Protein AF-A0A8R1DHP0-F1 (afdb_monomer)

pLDDT: mean 79.67, std 18.86, range [24.45, 96.69]

Mean predicted aligned error: 10.37 Å

Nearest PDB structures (foldseek):
  7r5j-assembly1_C0  TM=7.281E-01  e=3.662E-03  Homo sapiens
  7tdz-assembly1_l  TM=6.868E-01  e=5.291E-03  Xenopus laevis
  7wkk-assembly1_A  TM=7.459E-01  e=5.782E-02  Xenopus laevis
  9hcj-assembly1_C0  TM=5.932E-01  e=6.339E-02  Dictyostelium discoideum

Solvent-accessible surface area (backbone atoms only — not comparable to full-atom values): 15145 Å² total; per-residue (Å²): 130,86,76,72,65,56,56,62,54,51,66,67,30,74,69,47,59,60,51,58,63,78,87,55,98,82,58,48,63,67,52,45,41,52,53,16,52,48,23,34,54,42,11,50,46,35,38,51,41,25,54,52,36,46,56,33,54,76,72,70,45,56,73,64,40,50,52,53,49,44,65,33,62,42,69,39,71,76,44,35,71,71,43,68,88,54,96,59,102,59,82,42,17,50,48,61,54,47,39,54,69,39,65,58,86,79,89,78,87,83,77,80,73,91,65,88,85,61,59,65,69,63,49,50,56,49,47,63,72,29,53,44,68,48,99,86,72,48,75,34,63,41,59,70,58,48,50,53,54,52,50,54,51,48,53,71,75,38,74,86,46,86,59,44,66,59,52,51,51,45,50,50,46,53,50,48,51,49,50,46,51,38,25,50,51,42,35,52,52,11,24,53,33,31,38,52,8,44,51,43,34,51,50,44,50,61,73,55,54,86,49,92,88,53,55,70,67,59,52,47,47,50,58,63,49,54,51,47,50,53,53,54,65,51,67,76,63,79,75,86,76,86,80,82,77,80,84,76,78,91,79,82,81,84,76,89,77,134

Radius of gyration: 23.65 Å; Cα contacts (8 Å, |Δi|>4): 222; chains: 1; bounding box: 56×63×61 Å

Organism: Caenorhabditis japonica (NCBI:txid281687)

Foldseek 3Di:
DPPPCVLVCVLLDLLLLLLLADDDPPDDLVNLLVSLVSLLVSLVSLQVLLVVLLVCVVVVNVPSVLSSCCQAQPADPSQCVSCVPDPDPDRRGSLLSLLVVLPDDDDDDQDDDDDDPDDPVVVVVVQVVQWDADPSRFTAGPLVVSLVVLVVVLCVPCVPHPCSVVSVVVNVSSSSSRSNVRSVSSNNVSSVSSNNSSVSNVVSPVVSPPDPSDDPVSVCCVPVPRVVVVVVVNVVPPDDDDDPDPPPDDDDDDDDDD

Structure (mmCIF, N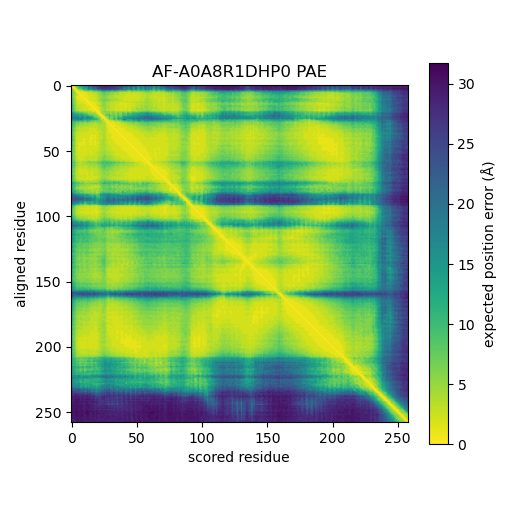/CA/C/O backbone):
data_AF-A0A8R1DHP0-F1
#
_entry.id   AF-A0A8R1DHP0-F1
#
loop_
_atom_site.group_PDB
_atom_site.id
_atom_site.type_symbol
_atom_site.label_atom_id
_atom_site.label_alt_id
_atom_site.label_comp_id
_atom_site.label_asym_id
_atom_site.label_entity_id
_atom_site.label_seq_id
_atom_site.pdbx_PDB_ins_code
_atom_site.Cartn_x
_atom_site.Cartn_y
_atom_site.Cartn_z
_atom_site.occupancy
_atom_site.B_iso_or_equiv
_atom_site.auth_seq_id
_atom_site.auth_comp_id
_atom_site.auth_asym_id
_atom_site.auth_atom_id
_atom_site.pdbx_PDB_model_num
ATOM 1 N N . MET A 1 1 ? -0.917 -20.954 28.003 1.00 38.06 1 MET A N 1
ATOM 2 C CA . MET A 1 1 ? 0.052 -20.454 27.002 1.00 38.06 1 MET A CA 1
ATOM 3 C C . MET A 1 1 ? -0.022 -18.937 27.019 1.00 38.06 1 MET A C 1
ATOM 5 O O . MET A 1 1 ? -1.122 -18.421 26.890 1.00 38.06 1 MET A O 1
ATOM 9 N N . ARG A 1 2 ? 1.085 -18.223 27.269 1.00 43.12 2 ARG A N 1
ATOM 10 C CA . ARG A 1 2 ? 1.108 -16.755 27.158 1.00 43.12 2 ARG A CA 1
ATOM 11 C C . ARG A 1 2 ? 0.964 -16.422 25.674 1.00 43.12 2 ARG A C 1
ATOM 13 O O . ARG A 1 2 ? 1.944 -16.539 24.946 1.00 43.12 2 ARG A O 1
ATOM 20 N N . SER A 1 3 ? -0.252 -16.105 25.226 1.00 51.16 3 SER A N 1
ATOM 21 C CA . SER A 1 3 ? -0.432 -15.421 23.946 1.00 51.16 3 SER A CA 1
ATOM 22 C C . SER A 1 3 ? 0.447 -14.180 24.011 1.00 51.16 3 SER A C 1
ATOM 24 O O . SER A 1 3 ? 0.360 -13.403 24.960 1.00 51.16 3 SER A O 1
ATOM 26 N N . SER A 1 4 ? 1.403 -14.073 23.102 1.00 61.91 4 SER A N 1
ATOM 27 C CA . SER A 1 4 ? 2.278 -12.919 23.053 1.00 61.91 4 SER A CA 1
ATOM 28 C C . SER A 1 4 ? 1.420 -11.695 22.726 1.00 61.91 4 SER A C 1
ATOM 30 O O . SER A 1 4 ? 0.773 -11.689 21.681 1.00 61.91 4 SER A O 1
ATOM 32 N N . ASP A 1 5 ? 1.439 -10.651 23.559 1.00 80.56 5 ASP A N 1
ATOM 33 C CA . ASP A 1 5 ? 0.724 -9.381 23.316 1.00 80.56 5 ASP A CA 1
ATOM 34 C C . ASP A 1 5 ? 1.328 -8.559 22.160 1.00 80.56 5 ASP A C 1
ATOM 36 O O . ASP A 1 5 ? 1.370 -7.334 22.192 1.00 80.56 5 ASP A O 1
ATOM 40 N N . ILE A 1 6 ? 1.856 -9.231 21.137 1.00 87.75 6 ILE A N 1
ATOM 41 C CA . ILE A 1 6 ? 2.537 -8.630 19.994 1.00 87.75 6 ILE A CA 1
ATOM 42 C C . ILE A 1 6 ? 1.565 -7.761 19.208 1.00 87.75 6 ILE A C 1
ATOM 44 O O . ILE A 1 6 ? 1.901 -6.624 18.911 1.00 87.75 6 ILE A O 1
ATOM 48 N N . ILE A 1 7 ? 0.361 -8.252 18.914 1.00 88.25 7 ILE A N 1
ATOM 49 C CA . ILE A 1 7 ? -0.615 -7.495 18.125 1.00 88.25 7 ILE A CA 1
ATOM 50 C C . ILE A 1 7 ? -1.127 -6.272 18.895 1.00 88.25 7 ILE A C 1
ATOM 52 O O . ILE A 1 7 ? -1.164 -5.192 18.321 1.00 88.25 7 ILE A O 1
ATOM 56 N N . GLU A 1 8 ? -1.401 -6.382 20.202 1.00 86.31 8 GLU A N 1
ATOM 57 C CA . GLU A 1 8 ? -1.709 -5.216 21.055 1.00 86.31 8 GLU A CA 1
ATOM 58 C C . GLU A 1 8 ? -0.573 -4.192 21.039 1.00 86.31 8 GLU A C 1
ATOM 60 O O . GLU A 1 8 ? -0.820 -3.012 20.798 1.00 86.31 8 GLU A O 1
ATOM 65 N N . LYS A 1 9 ? 0.679 -4.628 21.219 1.00 89.25 9 LYS A N 1
ATOM 66 C CA . LYS A 1 9 ? 1.846 -3.733 21.181 1.00 89.25 9 LYS A CA 1
ATOM 67 C C . LYS A 1 9 ? 2.070 -3.095 19.813 1.00 89.25 9 LYS A C 1
ATOM 69 O O . LYS A 1 9 ? 2.507 -1.954 19.749 1.00 89.25 9 LYS A O 1
ATOM 74 N N . LEU A 1 10 ? 1.798 -3.819 18.728 1.00 90.25 10 LEU A N 1
ATOM 75 C CA . LEU A 1 10 ? 1.920 -3.301 17.368 1.00 90.25 10 LEU A CA 1
ATOM 76 C C . LEU A 1 10 ? 0.800 -2.309 17.057 1.00 90.25 10 LEU A C 1
ATOM 78 O O . LEU A 1 10 ? 1.095 -1.224 16.577 1.00 90.25 10 LEU A O 1
ATOM 82 N N . ALA A 1 11 ? -0.452 -2.644 17.372 1.00 87.38 11 ALA A N 1
ATOM 83 C CA . ALA A 1 11 ? -1.616 -1.798 17.113 1.00 87.38 11 ALA A CA 1
ATOM 84 C C . ALA A 1 11 ? -1.593 -0.487 17.917 1.00 87.38 11 ALA A C 1
ATOM 86 O O . ALA A 1 11 ? -2.098 0.526 17.449 1.00 87.38 11 ALA A O 1
ATOM 87 N N . THR A 1 12 ? -0.983 -0.499 19.105 1.00 86.62 12 THR A N 1
ATOM 88 C CA . THR A 1 12 ? -0.823 0.683 19.972 1.00 86.62 12 THR A CA 1
ATOM 89 C C . THR A 1 12 ? 0.507 1.416 19.765 1.00 86.62 12 THR A C 1
ATOM 91 O O . THR A 1 12 ? 0.790 2.396 20.451 1.00 86.62 12 THR A O 1
ATOM 94 N N . SER A 1 13 ? 1.348 0.952 18.836 1.00 90.19 13 SER A N 1
ATOM 95 C CA . SER A 1 13 ? 2.647 1.565 18.561 1.00 90.19 13 SER A CA 1
ATOM 96 C C . SER A 1 13 ? 2.502 2.873 17.772 1.00 90.19 13 SER A C 1
ATOM 98 O O . SER A 1 13 ? 1.697 2.926 16.837 1.00 90.19 13 SER A O 1
ATOM 100 N N . PRO A 1 14 ? 3.375 3.877 18.011 1.00 88.75 14 PRO A N 1
ATOM 101 C CA . PRO A 1 14 ? 3.519 5.062 17.156 1.00 88.75 14 PRO A CA 1
ATOM 102 C C . PRO A 1 14 ? 3.673 4.749 15.662 1.00 88.75 14 PRO A C 1
ATOM 104 O O . PRO A 1 14 ? 3.319 5.558 14.804 1.00 88.75 14 PRO A O 1
ATOM 107 N N . PHE A 1 15 ? 4.190 3.559 15.340 1.00 90.94 15 PHE A N 1
ATOM 108 C CA . PHE A 1 15 ? 4.339 3.094 13.966 1.00 90.94 15 PHE A CA 1
ATOM 109 C C . PHE A 1 15 ? 3.007 3.066 13.201 1.00 90.94 15 PHE A C 1
ATOM 111 O O . PHE A 1 15 ? 2.988 3.386 12.016 1.00 90.94 15 PHE A O 1
ATOM 118 N N . VAL A 1 16 ? 1.886 2.744 13.850 1.00 90.31 16 VAL A N 1
ATOM 119 C CA . VAL A 1 16 ? 0.579 2.691 13.172 1.00 90.31 16 VAL A CA 1
ATOM 120 C C . VAL A 1 16 ? 0.130 4.083 12.739 1.00 90.31 16 VAL A C 1
ATOM 122 O O . VAL A 1 16 ? -0.307 4.254 11.602 1.00 90.31 16 VAL A O 1
ATOM 125 N N . CYS A 1 17 ? 0.339 5.094 13.586 1.00 88.38 17 CYS A N 1
ATOM 126 C CA . CYS A 1 17 ? 0.070 6.487 13.233 1.00 88.38 17 CYS A CA 1
ATOM 127 C C . CYS A 1 17 ? 0.947 6.943 12.059 1.00 88.38 17 CYS A C 1
ATOM 129 O O . CYS A 1 17 ? 0.479 7.646 11.178 1.00 88.38 17 CYS A O 1
ATOM 131 N N . SER A 1 18 ? 2.192 6.470 11.943 1.00 88.12 18 SER A N 1
ATOM 132 C CA . SER A 1 18 ? 3.077 6.872 10.834 1.00 88.12 18 SER A CA 1
ATOM 133 C C . SER A 1 18 ? 2.556 6.539 9.421 1.00 88.12 18 SER A C 1
ATOM 135 O O . SER A 1 18 ? 3.071 7.091 8.445 1.00 88.12 18 SER A O 1
ATOM 137 N N . ALA A 1 19 ? 1.543 5.670 9.286 1.00 89.00 19 ALA A N 1
ATOM 138 C CA . ALA A 1 19 ? 0.841 5.422 8.022 1.00 89.00 19 ALA A CA 1
ATOM 139 C C . ALA A 1 19 ? -0.096 6.565 7.599 1.00 89.00 19 ALA A C 1
ATOM 141 O O . ALA A 1 19 ? -0.449 6.641 6.420 1.00 89.00 19 ALA A O 1
ATOM 142 N N . LEU A 1 20 ? -0.469 7.450 8.527 1.00 86.94 20 LEU A N 1
ATOM 143 C CA . LEU A 1 20 ? -1.234 8.653 8.227 1.00 86.94 20 LEU A CA 1
ATOM 144 C C . LEU A 1 20 ? -0.389 9.685 7.487 1.00 86.94 20 LEU A C 1
ATOM 146 O O . LEU A 1 20 ? -0.974 10.442 6.730 1.00 86.94 20 LEU A O 1
ATOM 150 N N . ALA A 1 21 ? 0.939 9.708 7.647 1.00 82.94 21 ALA A N 1
ATOM 151 C CA . ALA A 1 21 ? 1.808 10.677 6.972 1.00 82.94 21 ALA A CA 1
ATOM 152 C C . ALA A 1 21 ? 1.444 10.840 5.481 1.00 82.94 21 ALA A C 1
ATOM 154 O O . ALA A 1 21 ? 1.188 9.846 4.782 1.00 82.94 21 ALA A O 1
ATOM 155 N N . LEU A 1 22 ? 1.353 12.099 5.047 1.00 73.81 22 LEU A N 1
ATOM 156 C CA . LEU A 1 22 ? 1.080 12.461 3.662 1.00 73.81 22 LEU A CA 1
ATOM 157 C C . LEU A 1 22 ? 2.353 12.280 2.833 1.00 73.81 22 LEU A C 1
ATOM 159 O O . LEU A 1 22 ? 3.459 12.397 3.355 1.00 73.81 22 LEU A O 1
ATOM 163 N N . GLU A 1 23 ? 2.153 11.922 1.569 1.00 70.69 23 GLU A N 1
ATOM 164 C CA . GLU A 1 23 ? 3.198 12.001 0.551 1.00 70.69 23 GLU A CA 1
ATOM 165 C C . GLU A 1 23 ? 3.258 13.471 0.122 1.00 70.69 23 GLU A C 1
ATOM 167 O O . GLU A 1 23 ? 2.220 14.038 -0.232 1.00 70.69 23 GLU A O 1
ATOM 172 N N . ASP A 1 24 ? 4.432 14.088 0.215 1.00 69.50 24 ASP A N 1
ATOM 173 C CA . ASP A 1 24 ? 4.642 15.469 -0.219 1.00 69.50 24 ASP A CA 1
ATOM 174 C C . ASP A 1 24 ? 4.968 15.499 -1.720 1.00 69.50 24 ASP A C 1
ATOM 176 O O . ASP A 1 24 ? 5.590 14.580 -2.246 1.00 69.50 24 ASP A O 1
ATOM 180 N N . ASP A 1 25 ? 4.650 16.595 -2.419 1.00 61.12 25 ASP A N 1
ATOM 181 C CA . ASP A 1 25 ? 4.966 16.762 -3.856 1.00 61.12 25 ASP A CA 1
ATOM 182 C C . ASP A 1 25 ? 6.482 16.711 -4.167 1.00 61.12 25 ASP A C 1
ATOM 184 O O . ASP A 1 25 ? 6.895 16.644 -5.324 1.00 61.12 25 ASP A O 1
ATOM 188 N N . ILE A 1 26 ? 7.326 16.779 -3.132 1.00 64.62 26 ILE A N 1
ATOM 189 C CA . ILE A 1 26 ? 8.794 16.720 -3.213 1.00 64.62 26 ILE A CA 1
ATOM 190 C C . ILE A 1 26 ? 9.300 15.270 -3.070 1.00 64.62 26 ILE A C 1
ATOM 192 O O . ILE A 1 26 ? 10.470 14.989 -3.352 1.00 64.62 26 ILE A O 1
ATOM 196 N N . ASP A 1 27 ? 8.446 14.340 -2.637 1.00 74.69 27 ASP A N 1
ATOM 197 C CA . ASP A 1 27 ? 8.828 12.949 -2.444 1.00 74.69 27 ASP A CA 1
ATOM 198 C C . ASP A 1 27 ? 9.163 12.288 -3.783 1.00 74.69 27 ASP A C 1
ATOM 200 O O . ASP A 1 27 ? 8.374 12.253 -4.724 1.00 74.69 27 ASP A O 1
ATOM 204 N N . ASN A 1 28 ? 10.369 11.730 -3.861 1.00 80.38 28 ASN A N 1
ATOM 205 C CA . ASN A 1 28 ? 10.783 10.945 -5.015 1.00 80.38 28 ASN A CA 1
ATOM 206 C C . ASN A 1 28 ? 10.194 9.523 -4.965 1.00 80.38 28 ASN A C 1
ATOM 208 O O . ASN A 1 28 ? 9.744 9.040 -3.924 1.00 80.38 28 ASN A O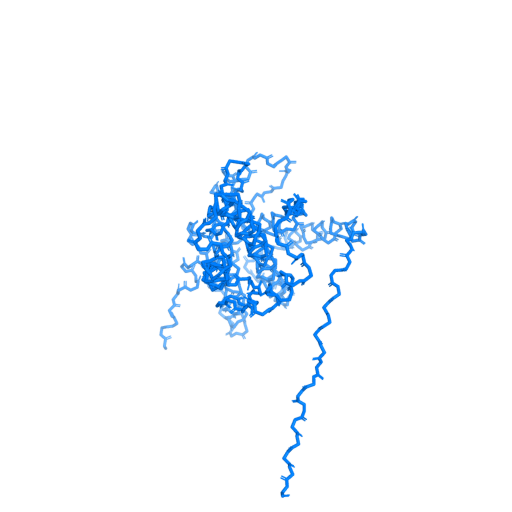 1
ATOM 212 N N . THR A 1 29 ? 10.303 8.798 -6.079 1.00 82.50 29 THR A N 1
ATOM 213 C CA . THR A 1 29 ? 9.831 7.411 -6.252 1.00 82.50 29 THR A CA 1
ATOM 214 C C . THR A 1 29 ? 10.256 6.469 -5.115 1.00 82.50 29 THR A C 1
ATOM 216 O O . THR A 1 29 ? 9.510 5.572 -4.713 1.00 82.50 29 THR A O 1
ATOM 219 N N . TYR A 1 30 ? 11.453 6.673 -4.553 1.00 82.38 30 TYR A N 1
ATOM 220 C CA . TYR A 1 30 ? 11.956 5.887 -3.426 1.00 82.38 30 TYR A CA 1
ATOM 221 C C . TYR A 1 30 ? 11.193 6.175 -2.124 1.00 82.38 30 TYR A C 1
ATOM 223 O O . TYR A 1 30 ? 10.809 5.235 -1.420 1.00 82.38 30 TYR A O 1
ATOM 231 N N . ALA A 1 31 ? 10.941 7.449 -1.816 1.00 84.69 31 ALA A N 1
ATOM 232 C CA . ALA A 1 31 ? 10.136 7.847 -0.667 1.00 84.69 31 ALA A CA 1
ATOM 233 C C . ALA A 1 31 ? 8.714 7.272 -0.772 1.00 84.69 31 ALA A C 1
ATOM 235 O O . ALA A 1 31 ? 8.266 6.606 0.168 1.00 84.69 31 ALA A O 1
ATOM 236 N N . THR A 1 32 ? 8.065 7.387 -1.937 1.00 85.50 32 THR A N 1
ATOM 237 C CA . THR A 1 32 ? 6.751 6.774 -2.213 1.00 85.50 32 THR A CA 1
ATOM 238 C C . THR A 1 32 ? 6.759 5.267 -1.944 1.00 85.50 32 THR A C 1
ATOM 240 O O . THR A 1 32 ? 5.862 4.741 -1.279 1.00 85.50 32 THR A O 1
ATOM 243 N N . GLY A 1 33 ? 7.805 4.559 -2.384 1.00 86.50 33 GLY A N 1
ATOM 244 C CA . GLY A 1 33 ? 7.977 3.131 -2.109 1.00 86.50 33 GLY A CA 1
ATOM 245 C C . GLY A 1 33 ? 8.039 2.806 -0.610 1.00 86.50 33 GLY A C 1
ATOM 246 O O . GLY A 1 33 ? 7.386 1.865 -0.150 1.00 86.50 33 GLY A O 1
ATOM 247 N N . ILE A 1 34 ? 8.767 3.602 0.180 1.00 88.06 34 ILE A N 1
ATOM 248 C CA . ILE A 1 34 ? 8.834 3.437 1.642 1.00 88.06 34 ILE A CA 1
ATOM 249 C C . ILE A 1 34 ? 7.470 3.691 2.292 1.00 88.06 34 ILE A C 1
ATOM 251 O O . ILE A 1 34 ? 7.051 2.908 3.156 1.00 88.06 34 ILE A O 1
ATOM 255 N N . PHE A 1 35 ? 6.773 4.761 1.899 1.00 88.50 35 PHE A N 1
ATOM 256 C CA . PHE A 1 35 ? 5.438 5.074 2.417 1.00 88.50 35 PHE A CA 1
ATOM 257 C C . PHE A 1 35 ? 4.443 3.950 2.115 1.00 88.50 35 PHE A C 1
ATOM 259 O O . PHE A 1 35 ? 3.709 3.519 3.013 1.00 88.50 35 PHE A O 1
ATOM 266 N N . ALA A 1 36 ? 4.481 3.405 0.899 1.00 90.00 36 ALA A N 1
ATOM 267 C CA . ALA A 1 36 ? 3.658 2.271 0.506 1.00 90.00 36 ALA A CA 1
ATOM 268 C C . ALA A 1 36 ? 3.934 1.035 1.377 1.00 90.00 36 ALA A C 1
ATOM 270 O O . ALA A 1 36 ? 3.004 0.469 1.954 1.00 90.00 36 ALA A O 1
ATOM 271 N N . VAL A 1 37 ? 5.200 0.645 1.561 1.00 90.81 37 VAL A N 1
ATOM 272 C CA . VAL A 1 37 ? 5.560 -0.508 2.411 1.00 90.81 37 VAL A CA 1
ATOM 273 C C . VAL A 1 37 ? 5.100 -0.303 3.856 1.00 90.81 37 VAL A C 1
ATOM 275 O O . VAL A 1 37 ? 4.524 -1.209 4.460 1.00 90.81 37 VAL A O 1
ATOM 278 N N . ARG A 1 38 ? 5.288 0.897 4.412 1.00 92.75 38 ARG A N 1
ATOM 279 C CA . ARG A 1 38 ? 4.809 1.239 5.758 1.00 92.75 38 ARG A CA 1
ATOM 280 C C . ARG A 1 38 ? 3.295 1.055 5.877 1.00 92.75 38 ARG A C 1
ATOM 282 O O . ARG A 1 38 ? 2.836 0.380 6.800 1.00 92.75 38 ARG A O 1
ATOM 289 N N . ARG A 1 39 ? 2.526 1.604 4.933 1.00 92.81 39 ARG A N 1
ATOM 290 C CA . ARG A 1 39 ? 1.063 1.451 4.884 1.00 92.81 39 ARG A CA 1
ATOM 291 C C . ARG A 1 39 ? 0.649 -0.014 4.706 1.00 92.81 39 ARG A C 1
ATOM 293 O O . ARG A 1 39 ? -0.276 -0.462 5.379 1.00 92.81 39 ARG A O 1
ATOM 300 N N . MET A 1 40 ? 1.369 -0.804 3.906 1.00 93.12 40 MET A N 1
ATOM 301 C CA . MET A 1 40 ? 1.122 -2.249 3.799 1.00 93.12 40 MET A CA 1
ATOM 302 C C . MET A 1 40 ? 1.288 -2.966 5.142 1.00 93.12 40 MET A C 1
ATOM 304 O O . MET A 1 40 ? 0.405 -3.731 5.532 1.00 93.12 40 MET A O 1
ATOM 308 N N . ILE A 1 41 ? 2.382 -2.704 5.868 1.00 94.00 41 ILE A N 1
ATOM 309 C CA . ILE A 1 41 ? 2.634 -3.305 7.188 1.00 94.00 41 ILE A CA 1
ATOM 310 C C . ILE A 1 41 ? 1.517 -2.927 8.163 1.00 94.00 41 ILE A C 1
ATOM 312 O O . ILE A 1 41 ? 0.984 -3.802 8.847 1.00 94.00 41 ILE A O 1
ATOM 316 N N . VAL A 1 42 ? 1.121 -1.653 8.202 1.00 94.88 42 VAL A N 1
ATOM 317 C CA . VAL A 1 42 ? 0.010 -1.205 9.051 1.00 94.88 42 VAL A CA 1
ATOM 318 C C . VAL A 1 42 ? -1.296 -1.906 8.677 1.00 94.88 42 VAL A C 1
ATOM 320 O O . VAL A 1 42 ? -1.984 -2.405 9.564 1.00 94.88 42 VAL A O 1
ATOM 323 N N . GLY A 1 43 ? -1.605 -2.055 7.389 1.00 94.75 43 GLY A N 1
ATOM 324 C CA . GLY A 1 43 ? -2.789 -2.794 6.948 1.00 94.75 43 GLY A CA 1
ATOM 325 C C . GLY A 1 43 ? -2.793 -4.258 7.411 1.00 94.75 43 GLY A C 1
ATOM 326 O O . GLY A 1 43 ? -3.837 -4.770 7.817 1.00 94.75 43 GLY A O 1
ATOM 327 N N . TYR A 1 44 ? -1.632 -4.923 7.442 1.00 94.25 44 TYR A N 1
ATOM 328 C CA . TYR A 1 44 ? -1.506 -6.262 8.033 1.00 94.25 44 TYR A CA 1
ATOM 329 C C . TYR A 1 44 ? -1.697 -6.262 9.553 1.00 94.25 44 TYR A C 1
ATOM 331 O O . TYR A 1 44 ? -2.386 -7.141 10.069 1.00 94.25 44 TYR A O 1
ATOM 339 N N . ILE A 1 45 ? -1.141 -5.279 10.271 1.00 95.56 45 ILE A N 1
ATOM 340 C CA . ILE A 1 45 ? -1.350 -5.129 11.722 1.00 95.56 45 ILE A CA 1
ATOM 341 C C . ILE A 1 45 ? -2.846 -4.995 12.031 1.00 95.56 45 ILE A C 1
ATOM 343 O O . ILE A 1 45 ? -3.336 -5.674 12.932 1.00 95.56 45 ILE A O 1
ATOM 347 N N . LEU A 1 46 ? -3.582 -4.185 11.263 1.00 95.62 46 LEU A N 1
ATOM 348 C CA . LEU A 1 46 ? -5.030 -4.010 11.428 1.00 95.62 46 LEU A CA 1
ATOM 349 C C . LEU A 1 46 ? -5.805 -5.311 11.176 1.00 95.62 46 LEU A C 1
ATOM 351 O O . LEU A 1 46 ? -6.693 -5.658 11.953 1.00 95.62 46 LEU A O 1
ATOM 355 N N . HIS A 1 47 ? -5.437 -6.069 10.138 1.00 94.88 47 HIS A N 1
ATOM 356 C CA . HIS A 1 47 ? -6.019 -7.391 9.875 1.00 94.88 47 HIS A CA 1
ATOM 357 C C . HIS A 1 47 ? -5.782 -8.368 11.025 1.00 94.88 47 HIS A C 1
ATOM 359 O O . HIS A 1 47 ? -6.717 -9.014 11.498 1.00 94.88 47 HIS A O 1
ATOM 365 N N . PHE A 1 48 ? -4.547 -8.461 11.519 1.00 94.75 48 PHE A N 1
ATOM 366 C CA . PHE A 1 48 ? -4.241 -9.328 12.654 1.00 94.75 48 PHE A CA 1
ATOM 367 C C . PHE A 1 48 ? -4.942 -8.872 13.936 1.00 94.75 48 PHE A C 1
ATOM 369 O O . PHE A 1 48 ? -5.401 -9.721 14.700 1.00 94.75 48 PHE A O 1
ATOM 376 N N . ALA A 1 49 ? -5.093 -7.562 14.146 1.00 94.62 49 ALA A N 1
ATOM 377 C CA . ALA A 1 49 ? -5.889 -7.022 15.241 1.00 94.62 49 ALA A CA 1
ATOM 378 C C . ALA A 1 49 ? -7.358 -7.447 15.124 1.00 94.62 49 ALA A C 1
ATOM 380 O O . ALA A 1 49 ? -7.924 -7.907 16.112 1.00 94.62 49 ALA A O 1
ATOM 381 N N . ALA A 1 50 ? -7.960 -7.393 13.931 1.00 95.06 50 ALA A N 1
ATOM 382 C CA . ALA A 1 50 ? -9.325 -7.875 13.716 1.00 95.06 50 ALA A CA 1
ATOM 383 C C . ALA A 1 50 ? -9.471 -9.361 14.082 1.00 95.06 50 ALA A C 1
ATOM 385 O O . ALA A 1 50 ? -10.383 -9.735 14.824 1.00 95.06 50 ALA A O 1
ATOM 386 N N . VAL A 1 51 ? -8.542 -10.204 13.618 1.00 94.38 51 VAL A N 1
ATOM 387 C CA . VAL A 1 51 ? -8.535 -11.642 13.928 1.00 94.38 51 VAL A CA 1
ATOM 388 C C . VAL A 1 51 ? -8.389 -11.887 15.432 1.00 94.38 51 VAL A C 1
ATOM 390 O O . VAL A 1 51 ? -9.150 -12.675 15.997 1.00 94.38 51 VAL A O 1
ATOM 393 N N . GLU A 1 52 ? -7.452 -11.205 16.098 1.00 92.75 52 GLU A N 1
ATOM 394 C CA . GLU A 1 52 ? -7.222 -11.390 17.534 1.00 92.75 52 GLU A CA 1
ATOM 395 C C . GLU A 1 52 ? -8.430 -10.928 18.359 1.00 92.75 52 GLU A C 1
ATOM 397 O O . GLU A 1 52 ? -8.902 -11.664 19.228 1.00 92.75 52 GLU A O 1
ATOM 402 N N . ILE A 1 53 ? -8.970 -9.743 18.060 1.00 92.56 53 ILE A N 1
ATOM 403 C CA . ILE A 1 53 ? -10.167 -9.206 18.715 1.00 92.56 53 ILE A CA 1
ATOM 404 C C . ILE A 1 53 ? -11.331 -10.187 18.573 1.00 92.56 53 ILE A C 1
ATOM 406 O O . ILE A 1 53 ? -11.970 -10.520 19.571 1.00 92.56 53 ILE A O 1
ATOM 410 N N . SER A 1 54 ? -11.583 -10.674 17.356 1.00 93.44 54 SER A N 1
ATOM 411 C CA . SER A 1 54 ? -12.662 -11.623 17.081 1.00 93.44 54 SER A CA 1
ATOM 412 C C . SER A 1 54 ? -12.510 -12.910 17.899 1.00 93.44 54 SER A C 1
ATOM 414 O O . SER A 1 54 ? -13.455 -13.346 18.561 1.00 93.44 54 SER A O 1
ATOM 416 N N . ALA A 1 55 ? -11.303 -13.484 17.946 1.00 92.44 55 ALA A N 1
ATOM 417 C CA . ALA A 1 55 ? -11.026 -14.692 18.724 1.00 92.44 55 ALA A CA 1
ATOM 418 C C . ALA A 1 55 ? -11.233 -14.484 20.238 1.00 92.44 55 ALA A C 1
ATOM 420 O O . ALA A 1 55 ? -11.802 -15.342 20.921 1.00 92.44 55 ALA A O 1
ATOM 421 N N . MET A 1 56 ? -10.805 -13.338 20.773 1.00 91.69 56 MET A N 1
ATOM 422 C CA . MET A 1 56 ? -10.958 -13.010 22.195 1.00 91.69 56 MET A CA 1
ATOM 423 C C . MET A 1 56 ? -12.414 -12.752 22.584 1.00 91.69 56 MET A C 1
ATOM 425 O O . MET A 1 56 ? -12.876 -13.272 23.599 1.00 91.69 56 MET A O 1
ATOM 429 N N . LEU A 1 57 ? -13.164 -12.017 21.760 1.00 91.12 57 LEU A N 1
ATOM 430 C CA . LEU A 1 57 ? -14.588 -11.777 21.999 1.00 91.12 57 LEU A CA 1
ATOM 431 C C . LEU A 1 57 ? -15.397 -13.076 21.919 1.00 91.12 57 LEU A C 1
ATOM 433 O O . LEU A 1 57 ? -16.229 -13.328 22.788 1.00 91.12 57 LEU A O 1
ATOM 437 N N . THR A 1 58 ? -15.086 -13.949 20.957 1.00 92.12 58 THR A N 1
ATOM 438 C CA . THR A 1 58 ? -15.727 -15.272 20.826 1.00 92.12 58 THR A CA 1
ATOM 439 C C . THR A 1 58 ? -15.514 -16.148 22.065 1.00 92.12 58 THR A C 1
ATOM 441 O O . THR A 1 58 ? -16.382 -16.936 22.429 1.00 92.12 58 THR A O 1
ATOM 444 N N . THR A 1 59 ? -14.370 -16.005 22.738 1.00 91.88 59 THR A N 1
ATOM 445 C CA . THR A 1 59 ? -14.022 -16.770 23.950 1.00 91.88 59 THR A CA 1
ATOM 446 C C . THR A 1 59 ? -14.425 -16.074 25.257 1.00 91.88 59 THR A C 1
ATOM 448 O O . THR A 1 59 ? -14.168 -16.607 26.335 1.00 91.88 59 THR A O 1
ATOM 451 N N . GLY A 1 60 ? -15.089 -14.913 25.188 1.00 87.81 60 GLY A N 1
ATOM 452 C CA . GLY A 1 60 ? -15.568 -14.169 26.358 1.00 87.81 60 GLY A CA 1
ATOM 453 C C . GLY A 1 60 ? -14.491 -13.360 27.092 1.00 87.81 60 GLY A C 1
ATOM 454 O O . GLY A 1 60 ? -14.690 -12.960 28.240 1.00 87.81 60 GLY A O 1
ATOM 455 N N . HIS A 1 61 ? -13.342 -13.107 26.460 1.00 88.75 61 HIS A N 1
ATOM 456 C CA . HIS A 1 61 ? -12.280 -12.264 27.010 1.00 88.75 61 HIS A CA 1
ATOM 457 C C . HIS A 1 61 ? -12.432 -10.817 26.529 1.00 88.75 61 HIS A C 1
ATOM 459 O O . HIS A 1 61 ? -12.123 -10.504 25.384 1.00 88.75 61 HIS A O 1
ATOM 465 N N . PHE A 1 62 ? -12.858 -9.911 27.415 1.00 88.12 62 PHE A N 1
ATOM 466 C CA . PHE A 1 62 ? -13.214 -8.535 27.030 1.00 88.12 62 PHE A CA 1
ATOM 467 C C . PHE A 1 62 ? -12.121 -7.487 27.269 1.00 88.12 62 PHE A C 1
ATOM 469 O O . PHE A 1 62 ? -12.058 -6.503 26.542 1.00 88.12 62 PHE A O 1
ATOM 476 N N . THR A 1 63 ? -11.218 -7.701 28.230 1.00 88.25 63 THR A N 1
ATOM 477 C CA . THR A 1 63 ? -10.247 -6.677 28.662 1.00 88.25 63 THR A CA 1
ATOM 478 C C . THR A 1 63 ? -9.285 -6.242 27.554 1.00 88.25 63 THR A C 1
ATOM 480 O O . THR A 1 63 ? -8.938 -5.070 27.449 1.00 88.25 63 THR A O 1
ATOM 483 N N . LYS A 1 64 ? -8.822 -7.182 26.726 1.00 87.44 64 LYS A N 1
ATOM 484 C CA . LYS A 1 64 ? -7.861 -6.893 25.655 1.00 87.44 64 LYS A CA 1
ATOM 485 C C . LYS A 1 64 ? -8.531 -6.323 24.396 1.00 87.44 64 LYS A C 1
ATOM 487 O O . LYS A 1 64 ? -8.036 -5.313 23.898 1.00 87.44 64 LYS A O 1
ATOM 492 N N . PRO A 1 65 ? -9.677 -6.858 23.926 1.00 90.19 65 PRO A N 1
ATOM 493 C CA . PRO A 1 65 ? -10.505 -6.169 22.940 1.00 90.19 65 PRO A CA 1
ATOM 494 C C . PRO A 1 65 ? -10.831 -4.733 23.342 1.00 90.19 65 PRO A C 1
ATOM 496 O O . PRO A 1 65 ? -10.620 -3.836 22.540 1.00 90.19 65 PRO A O 1
ATOM 499 N N . GLU A 1 66 ? -11.242 -4.488 24.588 1.00 89.69 66 GLU A N 1
ATOM 500 C CA . GLU A 1 66 ? -11.540 -3.136 25.076 1.00 89.69 66 GLU A CA 1
ATOM 501 C C . GLU A 1 66 ? -10.370 -2.169 24.838 1.00 89.69 66 GLU A C 1
ATOM 503 O O . GLU A 1 66 ? -10.561 -1.116 24.234 1.00 89.69 66 GLU A O 1
ATOM 508 N N . LYS A 1 67 ? -9.144 -2.544 25.224 1.00 89.69 67 LYS A N 1
ATOM 509 C CA . LYS A 1 67 ? -7.949 -1.719 24.979 1.00 89.69 67 LYS A CA 1
ATOM 510 C C . LYS A 1 67 ? -7.695 -1.453 23.496 1.00 89.69 67 LYS A C 1
ATOM 512 O O . LYS A 1 67 ? -7.377 -0.327 23.129 1.00 89.69 67 LYS A O 1
ATOM 517 N N . LEU A 1 68 ? -7.815 -2.483 22.658 1.00 90.06 68 LEU A N 1
ATOM 518 C CA . LEU A 1 68 ? -7.593 -2.363 21.217 1.00 90.06 68 LEU A CA 1
ATOM 519 C C . LEU A 1 68 ? -8.639 -1.459 20.559 1.00 90.06 68 LEU A C 1
ATOM 521 O O . LEU A 1 68 ? -8.279 -0.603 19.758 1.00 90.06 68 LEU A O 1
ATOM 525 N N . TYR A 1 69 ? -9.915 -1.597 20.924 1.00 89.56 69 TYR A N 1
ATOM 526 C CA . TYR A 1 69 ? -10.951 -0.693 20.428 1.00 89.56 69 TYR A CA 1
ATOM 527 C C . TYR A 1 69 ? -10.683 0.744 20.874 1.00 89.56 69 TYR A C 1
ATOM 529 O O . TYR A 1 69 ? -10.785 1.644 20.046 1.00 89.56 69 TYR A O 1
ATOM 537 N N . ARG A 1 70 ? -10.321 0.970 22.147 1.00 88.12 70 ARG A N 1
ATOM 538 C CA . ARG A 1 70 ? -9.976 2.314 22.635 1.00 88.12 70 ARG A CA 1
ATOM 539 C C . ARG A 1 70 ? -8.844 2.930 21.822 1.00 88.12 70 ARG A C 1
ATOM 541 O O . ARG A 1 70 ? -9.007 4.020 21.296 1.00 88.12 70 ARG A O 1
ATOM 548 N N . ALA A 1 71 ? -7.751 2.196 21.628 1.00 88.69 71 ALA A N 1
ATOM 549 C CA . ALA A 1 71 ? -6.608 2.673 20.852 1.00 88.69 71 ALA A CA 1
ATOM 550 C C . ALA A 1 71 ? -6.954 3.039 19.394 1.00 88.69 71 ALA A C 1
ATOM 552 O O . ALA A 1 71 ? -6.313 3.909 18.812 1.00 88.69 71 ALA A O 1
ATOM 553 N N . LEU A 1 72 ? -7.950 2.373 18.801 1.00 89.19 72 LEU A N 1
ATOM 554 C CA . LEU A 1 72 ? -8.353 2.585 17.410 1.00 89.19 72 LEU A CA 1
ATOM 555 C C . LEU A 1 72 ? -9.432 3.665 17.236 1.00 89.19 72 LEU A C 1
ATOM 557 O O . LEU A 1 72 ? -9.455 4.323 16.196 1.00 89.19 72 LEU A O 1
ATOM 561 N N . LEU A 1 73 ? -10.337 3.812 18.210 1.00 87.19 73 LEU A N 1
ATOM 562 C CA . LEU A 1 73 ? -11.577 4.590 18.083 1.00 87.19 73 LEU A CA 1
ATOM 563 C C . LEU A 1 73 ? -11.653 5.817 18.995 1.00 87.19 73 LEU A C 1
ATOM 565 O O . LEU A 1 73 ? -12.421 6.734 18.700 1.00 87.19 73 LEU A O 1
ATOM 569 N N . GLU A 1 74 ? -10.912 5.844 20.102 1.00 85.31 74 GLU A N 1
ATOM 570 C CA . GLU A 1 74 ? -10.820 7.049 20.926 1.00 85.31 74 GLU A CA 1
ATOM 571 C C . GLU A 1 74 ? -9.888 8.067 20.262 1.00 85.31 74 GLU A C 1
ATOM 573 O O . GLU A 1 74 ? -8.979 7.725 19.501 1.00 85.31 74 GLU A O 1
ATOM 578 N N . SER A 1 75 ? -10.141 9.346 20.532 1.00 81.00 75 SER A N 1
ATOM 579 C CA . SER A 1 75 ? -9.318 10.431 20.009 1.00 81.00 75 SER A CA 1
ATOM 580 C C . SER A 1 75 ? -7.908 10.371 20.586 1.00 81.00 75 SER A C 1
ATOM 582 O O . SER A 1 75 ? -7.742 10.198 21.795 1.00 81.00 75 SER A O 1
ATOM 584 N N . SER A 1 76 ? -6.902 10.589 19.744 1.00 82.25 76 SER A N 1
ATOM 585 C CA . SER A 1 76 ? -5.496 10.617 20.152 1.00 82.25 76 SER A CA 1
ATOM 586 C C . SER A 1 76 ? -4.842 11.917 19.701 1.00 82.25 76 SER A C 1
ATOM 588 O O . SER A 1 76 ? -4.984 12.298 18.541 1.00 82.25 76 SER A O 1
ATOM 590 N N . GLU A 1 77 ? -4.087 12.568 20.590 1.00 81.62 77 GLU A N 1
ATOM 591 C CA . GLU A 1 77 ? -3.299 13.767 20.260 1.00 81.62 77 GLU A CA 1
ATOM 592 C C . GLU A 1 77 ? -2.335 13.497 19.099 1.00 81.62 77 GLU A C 1
ATOM 594 O O . GLU A 1 77 ? -2.259 14.288 18.169 1.00 81.62 77 GLU A O 1
ATOM 599 N N . MET A 1 78 ? -1.700 12.321 19.073 1.00 81.44 78 MET A N 1
ATOM 600 C CA . MET A 1 78 ? -0.808 11.924 17.979 1.00 81.44 78 MET A CA 1
ATOM 601 C C . MET A 1 78 ? -1.520 11.829 16.625 1.00 81.44 78 MET A C 1
ATOM 603 O O . MET A 1 78 ? -0.927 12.108 15.586 1.00 81.44 78 MET A O 1
ATOM 607 N N . VAL A 1 79 ? -2.781 11.388 16.620 1.00 82.62 79 VAL A N 1
ATOM 608 C CA . VAL A 1 79 ? -3.590 11.328 15.394 1.00 82.62 79 VAL A CA 1
ATOM 609 C C . VAL A 1 79 ? -4.043 12.733 15.014 1.00 82.62 79 VAL A C 1
ATOM 611 O O . VAL A 1 79 ? -4.006 13.078 13.835 1.00 82.62 79 VAL A O 1
ATOM 614 N N . ALA A 1 80 ? -4.417 13.555 16.000 1.00 81.81 80 ALA A N 1
ATOM 615 C CA . ALA A 1 80 ? -4.799 14.946 15.795 1.00 81.81 80 ALA A CA 1
ATOM 616 C C . ALA A 1 80 ? -3.663 15.748 15.147 1.00 81.81 80 ALA A C 1
ATOM 618 O O . ALA A 1 80 ? -3.895 16.366 14.116 1.00 81.81 80 ALA A O 1
ATOM 619 N N . GLU A 1 81 ? -2.432 15.653 15.663 1.00 80.25 81 GLU A N 1
ATOM 620 C CA . GLU A 1 81 ? -1.237 16.301 15.094 1.00 80.25 81 GLU A CA 1
ATOM 621 C C . GLU A 1 81 ? -1.015 15.939 13.620 1.00 80.25 81 GLU A C 1
ATOM 623 O O . GLU A 1 81 ? -0.635 16.781 12.813 1.00 80.25 81 GLU A O 1
ATOM 628 N N . GLN A 1 82 ? -1.296 14.692 13.242 1.00 77.69 82 GLN A N 1
ATOM 629 C CA . GLN A 1 82 ? -1.127 14.227 11.865 1.00 77.69 82 GLN A CA 1
ATOM 630 C C . GLN A 1 82 ? -2.301 14.583 10.948 1.00 77.69 82 GLN A C 1
ATOM 632 O O . GLN A 1 82 ? -2.171 14.444 9.731 1.00 77.69 82 GLN A O 1
ATOM 637 N N . THR A 1 83 ? -3.435 15.009 11.509 1.00 75.06 83 THR A N 1
ATOM 638 C CA . THR A 1 83 ? -4.690 15.308 10.796 1.00 75.06 83 THR A CA 1
ATOM 639 C C . THR A 1 83 ? -5.123 16.771 10.900 1.00 75.06 83 THR A C 1
ATOM 641 O O . THR A 1 83 ? -6.194 17.105 10.407 1.00 75.06 83 THR A O 1
ATOM 644 N N . MET A 1 84 ? -4.283 17.654 11.460 1.00 65.19 84 MET A N 1
ATOM 645 C CA . MET A 1 84 ? -4.613 19.064 11.736 1.00 65.19 84 MET A CA 1
ATOM 646 C C . MET A 1 84 ? -5.077 19.870 10.513 1.00 65.19 84 MET A C 1
ATOM 648 O O . MET A 1 84 ? -5.837 20.819 10.680 1.00 65.19 84 MET A O 1
ATOM 652 N N . ASP A 1 85 ? -4.652 19.496 9.306 1.00 61.38 85 ASP A N 1
ATOM 653 C CA . ASP A 1 85 ? -5.010 20.198 8.066 1.00 61.38 85 ASP A CA 1
ATOM 654 C C . ASP A 1 85 ? -6.383 19.784 7.495 1.00 61.38 85 ASP A C 1
ATOM 656 O O . ASP A 1 85 ? -6.864 20.360 6.515 1.00 61.38 85 ASP A O 1
ATOM 660 N N . GLU A 1 86 ? -7.047 18.791 8.094 1.00 62.81 86 GLU A N 1
ATOM 661 C CA . GLU A 1 86 ? -8.378 18.349 7.684 1.00 62.81 86 GLU A CA 1
ATOM 662 C C . GLU A 1 86 ? -9.446 19.196 8.403 1.00 62.81 86 GLU A C 1
ATOM 664 O O . GLU A 1 86 ? -9.642 19.069 9.608 1.00 62.81 86 GLU A O 1
ATOM 669 N N . ASN A 1 87 ? -10.162 20.056 7.661 1.00 54.00 87 ASN A N 1
ATOM 670 C CA . ASN A 1 87 ? -11.318 20.843 8.138 1.00 54.00 87 ASN A CA 1
ATOM 671 C C . ASN A 1 87 ? -12.536 19.949 8.473 1.00 54.00 87 ASN A C 1
ATOM 673 O O . ASN A 1 87 ? -13.615 20.129 7.903 1.00 54.00 87 ASN A O 1
ATOM 677 N N . ASP A 1 88 ? -12.374 18.954 9.340 1.00 58.50 88 ASP A N 1
ATOM 678 C CA . ASP A 1 88 ? -13.458 18.089 9.797 1.00 58.50 88 ASP A CA 1
ATOM 679 C C . ASP A 1 88 ? -13.740 18.339 11.285 1.00 58.50 88 ASP A C 1
ATOM 681 O O . ASP A 1 88 ? -12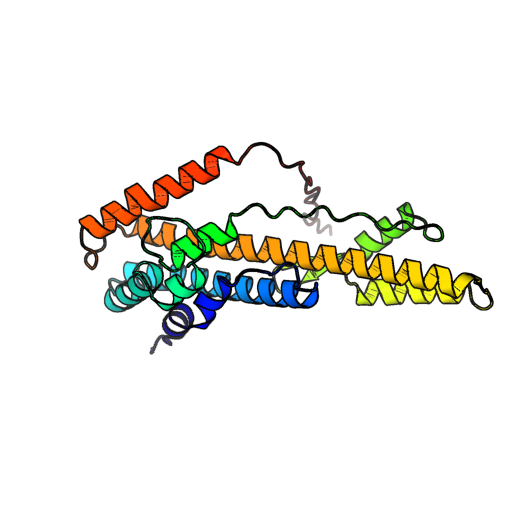.868 18.188 12.135 1.00 58.50 88 ASP A O 1
ATOM 685 N N . ASP A 1 89 ? -15.001 18.649 11.610 1.00 56.19 89 ASP A N 1
ATOM 686 C CA . ASP A 1 89 ? -15.539 18.800 12.978 1.00 56.19 89 ASP A CA 1
ATOM 687 C C . ASP A 1 89 ? -15.567 17.467 13.774 1.00 56.19 89 ASP A C 1
ATOM 689 O O . ASP A 1 89 ? -16.337 17.288 14.724 1.00 56.19 89 ASP A O 1
ATOM 693 N N . GLU A 1 90 ? -14.793 16.466 13.354 1.00 61.72 90 GLU A N 1
ATOM 694 C CA . GLU A 1 90 ? -14.881 15.089 13.826 1.00 61.72 90 GLU A CA 1
ATOM 695 C C . GLU A 1 90 ? -13.680 14.743 14.707 1.00 61.72 90 GLU A C 1
ATOM 697 O O . GLU A 1 90 ? -12.541 15.078 14.400 1.00 61.72 90 GLU A O 1
ATOM 702 N N . ALA A 1 91 ? -13.936 14.065 15.829 1.00 63.03 91 ALA A N 1
ATOM 703 C CA . ALA A 1 91 ? -12.876 13.668 16.745 1.00 63.03 91 ALA A CA 1
ATOM 704 C C . ALA A 1 91 ? -11.888 12.727 16.021 1.00 63.03 91 ALA A C 1
ATOM 706 O O . ALA A 1 91 ? -12.311 11.662 15.559 1.00 63.03 91 ALA A O 1
ATOM 707 N N . PRO A 1 92 ? -10.594 13.082 15.925 1.00 73.44 92 PRO A N 1
ATOM 708 C CA . PRO A 1 92 ? -9.628 12.340 15.124 1.00 73.44 92 PRO A CA 1
ATOM 709 C C . PRO A 1 92 ? -9.288 11.016 15.811 1.00 73.44 92 PRO A C 1
ATOM 711 O O . PRO A 1 92 ? -8.552 10.989 16.800 1.00 73.44 92 PRO A O 1
ATOM 714 N N . ASN A 1 93 ? -9.824 9.908 15.293 1.00 86.75 93 ASN A N 1
ATOM 715 C CA . ASN A 1 93 ? -9.425 8.564 15.704 1.00 86.75 93 ASN A CA 1
ATOM 716 C C . ASN A 1 93 ? -8.681 7.833 14.593 1.00 86.75 93 ASN A C 1
ATOM 718 O O . ASN A 1 93 ? -8.880 8.073 13.403 1.00 86.75 93 ASN A O 1
ATOM 722 N N . LEU A 1 94 ? -7.804 6.925 15.008 1.00 89.38 94 LEU A N 1
ATOM 723 C CA . LEU A 1 94 ? -6.855 6.279 14.116 1.00 89.38 94 LEU A CA 1
ATOM 724 C C . LEU A 1 94 ? -7.550 5.500 12.993 1.00 89.38 94 LEU A C 1
ATOM 726 O O . LEU A 1 94 ? -7.143 5.603 11.836 1.00 89.38 94 LEU A O 1
ATOM 730 N N . LEU A 1 95 ? -8.600 4.738 13.317 1.00 90.44 95 LEU A N 1
ATOM 731 C CA . LEU A 1 95 ? -9.268 3.863 12.354 1.00 90.44 95 LEU A CA 1
ATOM 732 C C . LEU A 1 95 ? -9.899 4.649 11.198 1.00 90.44 95 LEU A C 1
ATOM 734 O O . LEU A 1 95 ? -9.690 4.300 10.030 1.00 90.44 95 LEU A O 1
ATOM 738 N N . PHE A 1 96 ? -10.667 5.696 11.508 1.00 86.75 96 PHE A N 1
ATOM 739 C CA . PHE A 1 96 ? -11.348 6.476 10.477 1.00 86.75 96 PHE A CA 1
ATOM 740 C C . PHE A 1 96 ? -10.404 7.424 9.747 1.00 86.75 96 PHE A C 1
ATOM 742 O O . PHE A 1 96 ? -10.563 7.573 8.535 1.00 86.75 96 PHE A O 1
ATOM 749 N N . SER A 1 97 ? -9.386 7.976 10.413 1.00 88.12 97 SER A N 1
ATOM 750 C CA . SER A 1 97 ? -8.352 8.766 9.733 1.00 88.12 97 SER A CA 1
ATOM 751 C C . SER A 1 97 ? -7.585 7.921 8.709 1.00 88.12 97 SER A C 1
ATOM 753 O O . SER A 1 97 ? -7.396 8.349 7.569 1.00 88.12 97 SER A O 1
ATOM 755 N N . LEU A 1 98 ? -7.220 6.678 9.057 1.00 90.50 98 LEU A N 1
ATOM 756 C CA . LEU A 1 98 ? -6.561 5.753 8.124 1.00 90.50 98 LEU A CA 1
ATOM 757 C C . LEU A 1 98 ? -7.466 5.393 6.943 1.00 90.50 98 LEU A C 1
ATOM 759 O O . LEU A 1 98 ? -7.017 5.395 5.794 1.00 90.50 98 LEU A O 1
ATOM 763 N N . LEU A 1 99 ? -8.741 5.100 7.213 1.00 88.88 99 LEU A N 1
ATOM 764 C CA . LEU A 1 99 ? -9.705 4.747 6.174 1.00 88.88 99 LEU A CA 1
ATOM 765 C C . LEU A 1 99 ? -9.958 5.921 5.221 1.00 88.88 99 LEU A C 1
ATOM 767 O O . LEU A 1 99 ? -9.954 5.733 4.007 1.00 88.88 99 LEU A O 1
ATOM 771 N N . ARG A 1 100 ? -10.121 7.136 5.752 1.00 84.44 100 ARG A N 1
ATOM 772 C CA . ARG A 1 100 ? -10.330 8.353 4.961 1.00 84.44 100 ARG A CA 1
ATOM 773 C C . ARG A 1 100 ? -9.165 8.581 4.004 1.00 84.44 100 ARG A C 1
ATOM 775 O O . ARG A 1 100 ? -9.385 8.554 2.796 1.00 84.44 100 ARG A O 1
ATOM 782 N N . ARG A 1 101 ? -7.936 8.669 4.521 1.00 83.88 101 ARG A N 1
ATOM 783 C CA . ARG A 1 101 ? -6.729 8.902 3.705 1.00 83.88 101 ARG A CA 1
ATOM 784 C C . ARG A 1 101 ? -6.478 7.816 2.668 1.00 83.88 101 ARG A C 1
ATOM 786 O O . ARG A 1 101 ? -5.972 8.090 1.588 1.00 83.88 101 ARG A O 1
ATOM 793 N N . SER A 1 102 ? -6.857 6.578 2.971 1.00 86.50 102 SER A N 1
ATOM 794 C CA . SER A 1 102 ? -6.649 5.453 2.053 1.00 86.50 102 SER A CA 1
ATOM 795 C C . SER A 1 102 ? -7.724 5.336 0.968 1.00 86.50 102 SER A C 1
ATOM 797 O O . SER A 1 102 ? -7.558 4.546 0.046 1.00 86.50 102 SER A O 1
ATOM 799 N N . THR A 1 103 ? -8.817 6.101 1.059 1.00 81.88 103 THR A N 1
ATOM 800 C CA . THR A 1 103 ? -9.906 6.117 0.058 1.00 81.88 103 THR A CA 1
ATOM 801 C C . THR A 1 103 ? -9.871 7.340 -0.855 1.00 81.88 103 THR A C 1
ATOM 803 O O . THR A 1 103 ? -10.719 7.481 -1.741 1.00 81.88 103 THR A O 1
ATOM 806 N N . GLU A 1 104 ? -8.911 8.244 -0.663 1.00 75.75 104 GLU A N 1
ATOM 807 C CA . GLU A 1 104 ? -8.770 9.399 -1.537 1.00 75.75 104 GLU A CA 1
ATOM 808 C C . GLU A 1 104 ? -8.251 8.968 -2.914 1.00 75.75 104 GLU A C 1
ATOM 810 O O . GLU A 1 104 ? -7.223 8.291 -3.004 1.00 75.75 104 GLU A O 1
ATOM 815 N N . PRO A 1 105 ? -8.970 9.317 -4.002 1.00 67.19 105 PRO A N 1
ATOM 816 C CA . PRO A 1 105 ? -8.551 8.957 -5.341 1.00 67.19 105 PRO A CA 1
ATOM 817 C C . PRO A 1 105 ? -7.265 9.701 -5.663 1.00 67.19 105 PRO A C 1
ATOM 819 O O . PRO A 1 105 ? -7.214 10.933 -5.694 1.00 67.19 105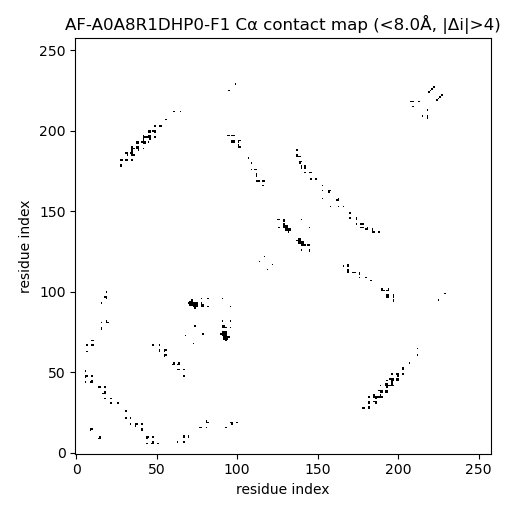 PRO A O 1
ATOM 822 N N . ARG A 1 106 ? -6.228 8.921 -5.918 1.00 69.00 106 ARG A N 1
ATOM 823 C CA . ARG A 1 106 ? -4.930 9.417 -6.330 1.00 69.00 106 ARG A CA 1
ATOM 824 C C . ARG A 1 106 ? -4.977 9.800 -7.805 1.00 69.00 106 ARG A C 1
ATOM 826 O O . ARG A 1 106 ? -5.351 8.989 -8.649 1.00 69.00 106 ARG A O 1
ATOM 833 N N . LYS A 1 107 ? -4.625 11.048 -8.112 1.00 63.62 107 LYS A N 1
ATOM 834 C CA . LYS A 1 107 ? -4.525 11.542 -9.487 1.00 63.62 107 LYS A CA 1
ATOM 835 C C . LYS A 1 107 ? -3.093 11.339 -9.966 1.00 63.62 107 LYS A C 1
ATOM 837 O O . LYS A 1 107 ? -2.239 12.157 -9.654 1.00 63.62 107 LYS A O 1
ATOM 842 N N . TYR A 1 108 ? -2.851 10.269 -10.712 1.00 66.50 108 TYR A N 1
ATOM 843 C CA . TYR A 1 108 ? -1.578 10.070 -11.398 1.00 66.50 108 TYR A CA 1
ATOM 844 C C . TYR A 1 108 ? -1.838 9.893 -12.888 1.00 66.50 108 TYR A C 1
ATOM 846 O O . TYR A 1 108 ? -2.461 8.921 -13.311 1.00 66.50 108 TYR A O 1
ATOM 854 N N . GLU A 1 109 ? -1.364 10.854 -13.673 1.00 72.00 109 GLU A N 1
ATOM 855 C CA . GLU A 1 109 ? -1.238 10.732 -15.121 1.00 72.00 109 GLU A CA 1
ATOM 856 C C . GLU A 1 109 ? 0.251 10.605 -15.422 1.00 72.00 109 GLU A C 1
ATOM 858 O O . GLU A 1 109 ? 0.983 11.591 -15.409 1.00 72.00 109 GLU A O 1
ATOM 863 N N . LEU A 1 110 ? 0.707 9.370 -15.624 1.00 81.88 110 LEU A N 1
ATOM 864 C CA . LEU A 1 110 ? 2.082 9.112 -16.018 1.00 81.88 110 LEU A CA 1
ATOM 865 C C . LEU A 1 110 ? 2.183 9.125 -17.543 1.00 81.88 110 LEU A C 1
ATOM 867 O O . LEU A 1 110 ? 1.515 8.341 -18.223 1.00 81.88 110 LEU A O 1
ATOM 871 N N . LEU A 1 111 ? 3.024 10.007 -18.076 1.00 85.75 111 LEU A N 1
ATOM 872 C CA . LEU A 1 111 ? 3.266 10.103 -19.510 1.00 85.75 111 LEU A CA 1
ATOM 873 C C . LEU A 1 111 ? 4.249 9.018 -19.951 1.00 85.75 111 LEU A C 1
ATOM 875 O O . LEU A 1 111 ? 5.264 8.776 -19.302 1.00 85.75 111 LEU A O 1
ATOM 879 N N . TYR A 1 112 ? 3.941 8.364 -21.069 1.00 87.75 112 TYR A N 1
ATOM 880 C CA . TYR A 1 112 ? 4.869 7.430 -21.695 1.00 87.75 112 TYR A CA 1
ATOM 881 C C . TYR A 1 112 ? 6.068 8.205 -22.268 1.00 87.75 112 TYR A C 1
ATOM 883 O O . TYR A 1 112 ? 5.849 9.259 -22.876 1.00 87.75 112 TYR A O 1
ATOM 891 N N . PRO A 1 113 ? 7.314 7.727 -22.091 1.00 90.88 113 PRO A N 1
ATOM 892 C CA . PRO A 1 113 ? 8.488 8.431 -22.588 1.00 90.88 113 PRO A CA 1
ATOM 893 C C . PRO A 1 113 ? 8.477 8.521 -24.119 1.00 90.88 113 PRO A C 1
ATOM 895 O O . PRO A 1 113 ? 8.046 7.602 -24.814 1.00 90.88 113 PRO A O 1
ATOM 898 N N . GLU A 1 114 ? 8.980 9.626 -24.664 1.00 89.12 114 GLU A N 1
ATOM 899 C CA . GLU A 1 114 ? 9.171 9.763 -26.108 1.00 89.12 114 GLU A CA 1
ATOM 900 C C . GLU A 1 114 ? 10.404 8.956 -26.538 1.00 89.12 114 GLU A C 1
ATOM 902 O O . GLU A 1 114 ? 11.532 9.288 -26.174 1.00 89.12 114 GLU A O 1
ATOM 907 N N . LEU A 1 115 ? 10.183 7.879 -27.296 1.00 91.69 115 LEU A N 1
ATOM 908 C CA . LEU A 1 115 ? 11.231 6.958 -27.740 1.00 91.69 115 LEU A CA 1
ATOM 909 C C . LEU A 1 115 ? 11.402 7.043 -29.258 1.00 91.69 115 LEU A C 1
ATOM 911 O O . LEU A 1 115 ? 10.425 6.929 -30.001 1.00 91.69 115 LEU A O 1
ATOM 915 N N . VAL A 1 116 ? 12.641 7.226 -29.718 1.00 91.25 116 VAL A N 1
ATOM 916 C CA . VAL A 1 116 ? 12.987 7.286 -31.147 1.00 91.25 116 VAL A CA 1
ATOM 917 C C . VAL A 1 116 ? 13.700 6.011 -31.596 1.00 91.25 116 VAL A C 1
ATOM 919 O O . VAL A 1 116 ? 13.507 5.576 -32.732 1.00 91.25 116 VAL A O 1
ATOM 922 N N . HIS A 1 117 ? 14.512 5.401 -30.727 1.00 90.69 117 HIS A N 1
ATOM 923 C CA . HIS A 1 117 ? 15.362 4.260 -31.081 1.00 90.69 117 HIS A CA 1
ATOM 924 C C . HIS A 1 117 ? 14.743 2.912 -30.687 1.00 90.69 117 HIS A C 1
ATOM 926 O O . HIS A 1 117 ? 15.050 1.893 -31.307 1.00 90.69 117 HIS A O 1
ATOM 932 N N . PHE A 1 118 ? 13.864 2.887 -29.682 1.00 90.44 118 PHE A N 1
ATOM 933 C CA . PHE A 1 118 ? 13.158 1.671 -29.277 1.00 90.44 118 PHE A CA 1
ATOM 934 C C . PHE A 1 118 ? 11.865 1.448 -30.067 1.00 90.44 118 PHE A C 1
ATOM 936 O O . PHE A 1 118 ? 11.019 2.331 -30.187 1.00 90.44 118 PHE A O 1
ATOM 943 N N . ASP A 1 119 ? 11.674 0.215 -30.541 1.00 90.69 119 ASP A N 1
ATOM 944 C CA . ASP A 1 119 ? 10.381 -0.251 -31.041 1.00 90.69 119 ASP A CA 1
ATOM 945 C C . ASP A 1 119 ? 9.425 -0.446 -29.858 1.00 90.69 119 ASP A C 1
ATOM 947 O O . ASP A 1 119 ? 9.598 -1.357 -29.044 1.00 90.69 119 ASP A O 1
ATOM 951 N N . VAL A 1 120 ? 8.406 0.410 -29.786 1.00 89.81 120 VAL A N 1
ATOM 952 C CA . VAL A 1 120 ? 7.403 0.427 -28.713 1.00 89.81 120 VAL A CA 1
ATOM 953 C C . VAL A 1 120 ? 6.702 -0.927 -28.565 1.00 89.81 120 VAL A C 1
ATOM 955 O O . VAL A 1 120 ? 6.467 -1.374 -27.444 1.00 89.81 120 VAL A O 1
ATOM 958 N N . THR A 1 121 ? 6.419 -1.629 -29.667 1.00 90.50 121 THR A N 1
ATOM 959 C CA . THR A 1 121 ? 5.694 -2.912 -29.623 1.00 90.50 121 THR A CA 1
ATOM 960 C C . THR A 1 121 ? 6.540 -3.984 -28.946 1.00 90.50 121 THR A C 1
ATOM 962 O O . THR A 1 121 ? 6.093 -4.635 -28.004 1.00 90.50 121 THR A O 1
ATOM 965 N N . LYS A 1 122 ? 7.799 -4.120 -29.374 1.00 91.50 122 LYS A N 1
ATOM 966 C CA . LYS A 1 122 ? 8.741 -5.079 -28.775 1.00 91.50 122 LYS A CA 1
ATOM 967 C C . LYS A 1 122 ? 9.085 -4.720 -27.337 1.00 91.50 122 LYS A C 1
ATOM 969 O O . LYS A 1 122 ? 9.326 -5.604 -26.519 1.00 91.50 122 LYS A O 1
ATOM 974 N N . LEU A 1 123 ? 9.122 -3.426 -27.025 1.00 92.62 123 LEU A N 1
ATOM 975 C CA . LEU A 1 123 ? 9.366 -2.964 -25.670 1.00 92.62 123 LEU A CA 1
ATOM 976 C C . LEU A 1 123 ? 8.214 -3.351 -24.731 1.00 92.62 123 LEU A C 1
ATOM 978 O O . LEU A 1 123 ? 8.478 -3.797 -23.618 1.00 92.62 123 LEU A O 1
ATOM 982 N N . HIS A 1 124 ? 6.961 -3.276 -25.186 1.00 90.62 124 HIS A N 1
ATOM 983 C CA . HIS A 1 124 ? 5.819 -3.781 -24.419 1.00 90.62 124 HIS A CA 1
ATOM 984 C C . HIS A 1 124 ? 5.865 -5.301 -24.215 1.00 90.62 124 HIS A C 1
ATOM 986 O O . HIS A 1 124 ? 5.668 -5.757 -23.092 1.00 90.62 124 HIS A O 1
ATOM 992 N N . GLU A 1 125 ? 6.217 -6.084 -25.241 1.00 92.94 125 GLU A N 1
ATOM 993 C CA . GLU A 1 125 ? 6.428 -7.535 -25.078 1.00 92.94 125 GLU A CA 1
ATOM 994 C C . GLU A 1 125 ? 7.517 -7.838 -24.034 1.00 92.94 125 GLU A C 1
ATOM 996 O O . GLU A 1 125 ? 7.405 -8.775 -23.240 1.00 92.94 125 GLU A O 1
ATOM 1001 N N . LEU A 1 126 ? 8.574 -7.020 -24.006 1.00 92.75 126 LEU A N 1
ATOM 1002 C CA . LEU A 1 126 ? 9.638 -7.136 -23.017 1.00 92.75 126 LEU A CA 1
ATOM 1003 C C . LEU A 1 126 ? 9.159 -6.761 -21.610 1.00 92.75 126 LEU A C 1
ATOM 1005 O O . LEU A 1 126 ? 9.556 -7.419 -20.647 1.00 92.75 126 LEU A O 1
ATOM 1009 N N . PHE A 1 127 ? 8.311 -5.739 -21.476 1.00 93.06 127 PHE A N 1
ATOM 1010 C CA . PHE A 1 127 ? 7.691 -5.382 -20.200 1.00 93.06 127 PHE A CA 1
ATOM 1011 C C . PHE A 1 127 ? 6.865 -6.539 -19.649 1.00 93.06 127 PHE A C 1
ATOM 1013 O O . PHE A 1 127 ? 7.054 -6.900 -18.487 1.00 93.06 127 PHE A O 1
ATOM 1020 N N . ASP A 1 128 ? 6.044 -7.172 -20.488 1.00 91.62 128 ASP A N 1
ATOM 1021 C CA . ASP A 1 128 ? 5.247 -8.338 -20.104 1.00 91.62 128 ASP A CA 1
ATOM 1022 C C . ASP A 1 128 ? 6.134 -9.507 -19.657 1.00 91.62 128 ASP A C 1
ATOM 1024 O O . ASP A 1 128 ? 5.866 -10.150 -18.642 1.00 91.62 128 ASP A O 1
ATOM 1028 N N . ALA A 1 129 ? 7.245 -9.748 -20.360 1.00 91.81 129 ALA A N 1
ATOM 1029 C CA . ALA A 1 129 ? 8.222 -10.767 -19.980 1.00 91.81 129 ALA A CA 1
ATOM 1030 C C . ALA A 1 129 ? 8.965 -10.446 -18.667 1.00 91.81 129 ALA A C 1
ATOM 1032 O O . ALA A 1 129 ? 9.450 -11.358 -17.995 1.00 91.81 129 ALA A O 1
ATOM 1033 N N . CYS A 1 130 ? 9.066 -9.165 -18.302 1.00 94.50 130 CYS A N 1
ATOM 1034 C CA . CYS A 1 130 ? 9.689 -8.703 -17.060 1.00 94.50 130 CYS A CA 1
ATOM 1035 C C . CYS A 1 130 ? 8.687 -8.541 -15.906 1.00 94.50 130 CYS A C 1
ATOM 1037 O O . CYS A 1 130 ? 9.090 -8.120 -14.819 1.00 94.50 130 CYS A O 1
ATOM 1039 N N . LEU A 1 131 ? 7.400 -8.848 -16.100 1.00 94.12 131 LEU A N 1
ATOM 1040 C CA . LEU A 1 131 ? 6.420 -8.796 -15.021 1.00 94.12 131 LEU A CA 1
ATOM 1041 C C . LEU A 1 131 ? 6.679 -9.901 -13.996 1.00 94.12 131 LEU A C 1
ATOM 1043 O O . LEU A 1 131 ? 6.775 -11.088 -14.308 1.00 94.12 131 LEU A O 1
ATOM 1047 N N . THR A 1 132 ? 6.738 -9.499 -12.733 1.00 93.62 132 THR A N 1
ATOM 1048 C CA . THR A 1 132 ? 6.892 -10.395 -11.587 1.00 93.62 132 THR A CA 1
ATOM 1049 C C . THR A 1 132 ? 5.927 -9.992 -10.480 1.00 93.62 132 THR A C 1
ATOM 1051 O O . THR A 1 132 ? 5.377 -8.893 -10.483 1.00 93.62 132 THR A O 1
ATOM 1054 N N . VAL A 1 133 ? 5.692 -10.885 -9.521 1.00 92.56 133 VAL A N 1
ATOM 1055 C CA . VAL A 1 133 ? 4.884 -10.581 -8.335 1.00 92.56 133 VAL A CA 1
ATOM 1056 C C . VAL A 1 133 ? 5.811 -10.471 -7.135 1.00 92.56 133 VAL A C 1
ATOM 1058 O O . VAL A 1 133 ? 6.580 -11.391 -6.850 1.00 92.56 133 VAL A O 1
ATOM 1061 N N . ASN A 1 134 ? 5.745 -9.348 -6.425 1.00 87.44 134 ASN A N 1
ATOM 1062 C CA . ASN A 1 134 ? 6.571 -9.125 -5.245 1.00 87.44 134 ASN A CA 1
ATOM 1063 C C . ASN A 1 134 ? 6.041 -9.878 -4.006 1.00 87.44 134 ASN A C 1
ATOM 1065 O O . ASN A 1 134 ? 4.963 -10.474 -4.011 1.00 87.44 134 ASN A O 1
ATOM 1069 N N . ILE A 1 135 ? 6.779 -9.805 -2.893 1.00 85.69 135 ILE A N 1
ATOM 1070 C CA . ILE A 1 135 ? 6.427 -10.480 -1.627 1.00 85.69 135 ILE A CA 1
ATOM 1071 C C . ILE A 1 135 ? 5.101 -10.012 -1.003 1.00 85.69 135 ILE A C 1
ATOM 1073 O O . ILE A 1 135 ? 4.562 -10.683 -0.126 1.00 85.69 135 ILE A O 1
ATOM 1077 N N . TYR A 1 136 ? 4.575 -8.867 -1.438 1.00 82.75 136 TYR A N 1
ATOM 1078 C CA . TYR A 1 136 ? 3.302 -8.314 -0.983 1.00 82.75 136 TYR A CA 1
ATOM 1079 C C . TYR A 1 136 ? 2.129 -8.707 -1.895 1.00 82.75 136 TYR A C 1
ATOM 1081 O O . TYR A 1 136 ? 0.988 -8.332 -1.608 1.00 82.75 136 TYR A O 1
ATOM 1089 N N . GLY A 1 137 ? 2.396 -9.467 -2.964 1.00 86.25 137 GLY A N 1
ATOM 1090 C CA . GLY A 1 137 ? 1.404 -9.892 -3.948 1.00 86.25 137 GLY A CA 1
ATOM 1091 C C . GLY A 1 137 ? 1.096 -8.847 -5.023 1.00 86.25 137 GLY A C 1
ATOM 1092 O O . GLY A 1 137 ? 0.057 -8.953 -5.666 1.00 86.25 137 GLY A O 1
ATOM 1093 N N . VAL A 1 138 ? 1.952 -7.836 -5.210 1.00 89.12 138 VAL A N 1
ATOM 1094 C CA . VAL A 1 138 ? 1.769 -6.782 -6.223 1.00 89.12 138 VAL A CA 1
ATOM 1095 C C . VAL A 1 138 ? 2.549 -7.138 -7.483 1.00 89.12 138 VAL A C 1
ATOM 1097 O O . VAL A 1 138 ? 3.743 -7.435 -7.397 1.00 89.12 138 VAL A O 1
ATOM 1100 N N . ALA A 1 139 ? 1.878 -7.103 -8.636 1.00 90.56 139 ALA A N 1
ATOM 1101 C CA . ALA A 1 139 ? 2.520 -7.245 -9.939 1.00 90.56 139 ALA A CA 1
ATOM 1102 C C . ALA A 1 139 ? 3.356 -5.995 -10.250 1.00 90.56 139 ALA A C 1
ATOM 1104 O O . ALA A 1 139 ? 2.866 -4.877 -10.106 1.00 90.56 139 ALA A O 1
ATOM 1105 N N . GLN A 1 140 ? 4.617 -6.183 -10.627 1.00 93.12 140 GLN A N 1
ATOM 1106 C CA . GLN A 1 140 ? 5.589 -5.119 -10.866 1.00 93.12 140 GLN A CA 1
ATOM 1107 C C . GLN A 1 140 ? 6.592 -5.533 -11.942 1.00 93.12 140 GLN A C 1
ATOM 1109 O O . GLN A 1 140 ? 6.884 -6.718 -12.112 1.00 93.12 140 GLN A O 1
ATOM 1114 N N . TYR A 1 141 ? 7.175 -4.554 -12.625 1.00 94.56 141 TYR A N 1
ATOM 1115 C CA . TYR A 1 141 ? 8.270 -4.792 -13.561 1.00 94.56 141 TYR A CA 1
ATOM 1116 C C . TYR A 1 141 ? 9.577 -5.075 -12.813 1.00 94.56 141 TYR A C 1
ATOM 1118 O O . TYR A 1 141 ? 9.972 -4.302 -11.936 1.00 94.56 141 TYR A O 1
ATOM 1126 N N . ASP A 1 142 ? 10.292 -6.134 -13.188 1.00 95.31 142 ASP A N 1
ATOM 1127 C CA . ASP A 1 142 ? 11.676 -6.349 -12.763 1.00 95.31 142 ASP A CA 1
ATOM 1128 C C . ASP A 1 142 ? 12.606 -5.389 -13.524 1.00 95.31 142 ASP A C 1
ATOM 1130 O O . ASP A 1 142 ? 13.153 -5.698 -14.585 1.00 95.31 142 ASP A O 1
ATOM 1134 N N . VAL A 1 143 ? 12.768 -4.185 -12.969 1.00 94.69 143 VAL A N 1
ATOM 1135 C CA . VAL A 1 143 ? 13.569 -3.100 -13.562 1.00 94.69 143 VAL A CA 1
ATOM 1136 C C . VAL A 1 143 ? 15.044 -3.494 -13.700 1.00 94.69 143 VAL A C 1
ATOM 1138 O O . VAL A 1 143 ? 15.712 -3.081 -14.648 1.00 94.69 143 VAL A O 1
ATOM 1141 N N . LEU A 1 144 ? 15.574 -4.317 -12.786 1.00 94.69 144 LEU A N 1
ATOM 1142 C CA . LEU A 1 144 ? 16.970 -4.759 -12.846 1.00 94.69 144 LEU A CA 1
ATOM 1143 C C . LEU A 1 144 ? 17.183 -5.743 -13.993 1.00 94.69 144 LEU A C 1
ATOM 1145 O O . LEU A 1 144 ? 18.176 -5.641 -14.723 1.00 94.69 144 LEU A O 1
ATOM 1149 N N . TYR A 1 145 ? 16.252 -6.677 -14.164 1.00 95.44 145 TYR A N 1
ATOM 1150 C CA . TYR A 1 145 ? 16.289 -7.612 -15.275 1.00 95.44 145 TYR A CA 1
ATOM 1151 C C . TYR A 1 145 ? 16.073 -6.904 -16.616 1.00 95.44 145 TYR A C 1
ATOM 1153 O O . TYR A 1 145 ? 16.865 -7.112 -17.538 1.00 95.44 145 TYR A O 1
ATOM 1161 N N . LEU A 1 146 ? 15.105 -5.987 -16.692 1.00 96.00 146 LEU A N 1
ATOM 1162 C CA . LEU A 1 146 ? 14.859 -5.152 -17.868 1.00 96.00 146 LEU A CA 1
ATOM 1163 C C . LEU A 1 146 ? 16.111 -4.357 -18.274 1.00 96.00 146 LEU A C 1
ATOM 1165 O O . LEU A 1 146 ? 16.548 -4.433 -19.422 1.00 96.00 146 LEU A O 1
ATOM 1169 N N . ASN A 1 147 ? 16.749 -3.669 -17.321 1.00 96.69 147 ASN A N 1
ATOM 1170 C CA . ASN A 1 147 ? 18.001 -2.942 -17.550 1.00 96.69 147 ASN A CA 1
ATOM 1171 C C . ASN A 1 147 ? 19.096 -3.864 -18.105 1.00 96.69 147 ASN A C 1
ATOM 1173 O O . ASN A 1 147 ? 19.808 -3.501 -19.039 1.00 96.69 147 ASN A O 1
ATOM 1177 N N . ARG A 1 148 ? 19.223 -5.082 -17.566 1.00 95.88 148 ARG A N 1
ATOM 1178 C CA . ARG A 1 148 ? 20.203 -6.062 -18.050 1.00 95.88 148 ARG A CA 1
ATOM 1179 C C . ARG A 1 148 ? 19.927 -6.493 -19.491 1.00 95.88 148 ARG A C 1
ATOM 1181 O O . ARG A 1 148 ? 20.877 -6.608 -20.266 1.00 95.88 148 ARG A O 1
ATOM 1188 N N . LEU A 1 149 ? 18.669 -6.764 -19.837 1.00 94.69 149 LEU A N 1
ATOM 1189 C CA . LEU A 1 149 ? 18.287 -7.182 -21.188 1.00 94.69 149 LEU A CA 1
ATOM 1190 C C . LEU A 1 149 ? 18.517 -6.060 -22.200 1.00 94.69 149 LEU A C 1
ATOM 1192 O O . LEU A 1 149 ? 19.185 -6.283 -23.208 1.00 94.69 149 LEU A O 1
ATOM 1196 N N . LEU A 1 150 ? 18.049 -4.850 -21.891 1.00 94.12 150 LEU A N 1
ATOM 1197 C CA . LEU A 1 150 ? 18.197 -3.699 -22.776 1.00 94.12 150 LEU A CA 1
ATOM 1198 C C . LEU A 1 150 ? 19.665 -3.305 -22.960 1.00 94.12 150 LEU A C 1
ATOM 1200 O O . LEU A 1 150 ? 20.092 -3.090 -24.088 1.00 94.12 150 LEU A O 1
ATOM 1204 N N . ARG A 1 151 ? 20.478 -3.283 -21.893 1.00 94.06 151 ARG A N 1
ATOM 1205 C CA . ARG A 1 151 ? 21.921 -2.993 -22.017 1.00 94.06 151 ARG A CA 1
ATOM 1206 C C . ARG A 1 151 ? 22.635 -3.979 -22.925 1.00 94.06 151 ARG A C 1
ATOM 1208 O O . ARG A 1 151 ? 23.415 -3.557 -23.771 1.00 94.06 151 ARG A O 1
ATOM 1215 N N . ARG A 1 152 ? 22.340 -5.272 -22.777 1.00 92.69 152 ARG A N 1
ATOM 1216 C CA . ARG A 1 152 ? 22.924 -6.311 -23.628 1.00 92.69 152 ARG A CA 1
ATOM 1217 C C . ARG A 1 152 ? 22.568 -6.096 -25.099 1.00 92.69 152 ARG A C 1
ATOM 1219 O O . ARG A 1 152 ? 23.431 -6.282 -25.952 1.00 92.69 152 ARG A O 1
ATOM 1226 N N . GLU A 1 153 ? 21.326 -5.721 -25.386 1.00 90.62 153 GLU A N 1
ATOM 1227 C CA . GLU A 1 153 ? 20.885 -5.460 -26.758 1.00 90.62 153 GLU A CA 1
ATOM 1228 C C . GLU A 1 153 ? 21.551 -4.203 -27.333 1.00 90.62 153 GLU A C 1
AT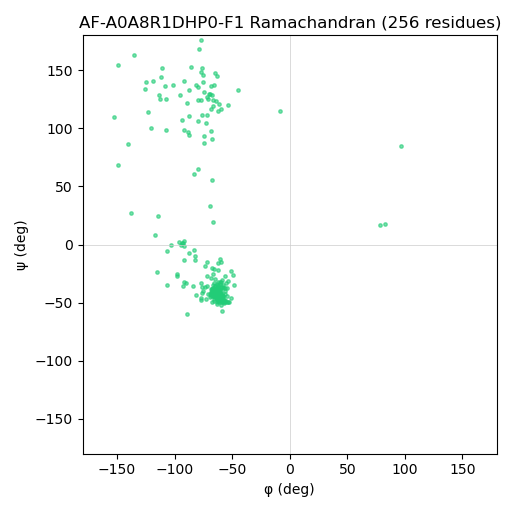OM 1230 O O . GLU A 1 153 ? 22.085 -4.231 -28.439 1.00 90.62 153 GLU A O 1
ATOM 1235 N N . ILE A 1 154 ? 21.618 -3.121 -26.551 1.00 91.69 154 ILE A N 1
ATOM 1236 C CA . ILE A 1 154 ? 22.294 -1.881 -26.956 1.00 91.69 154 ILE A CA 1
ATOM 1237 C C . ILE A 1 154 ? 23.771 -2.144 -27.265 1.00 91.69 154 ILE A C 1
ATOM 1239 O O . ILE A 1 154 ? 24.267 -1.697 -28.295 1.00 91.69 154 ILE A O 1
ATOM 1243 N N . GLU A 1 155 ? 24.475 -2.883 -26.407 1.00 90.62 155 GLU A N 1
ATOM 1244 C CA . GLU A 1 155 ? 25.886 -3.232 -26.612 1.00 90.62 155 GLU A CA 1
ATOM 1245 C C . GLU A 1 155 ? 26.097 -4.102 -27.860 1.00 90.62 155 GLU A C 1
ATOM 1247 O O . GLU A 1 155 ? 27.111 -3.959 -28.545 1.00 90.62 155 GLU A O 1
ATOM 1252 N N . ALA A 1 156 ? 25.141 -4.978 -28.185 1.00 89.19 156 ALA A N 1
ATOM 1253 C CA . ALA A 1 156 ? 25.203 -5.816 -29.378 1.00 89.19 156 ALA A CA 1
ATOM 1254 C C . ALA A 1 156 ? 24.982 -5.018 -30.676 1.00 89.19 156 ALA A C 1
ATOM 1256 O O . ALA A 1 156 ? 25.612 -5.327 -31.689 1.00 89.19 156 ALA A O 1
ATOM 1257 N N . VAL A 1 157 ? 24.114 -4.001 -30.649 1.00 88.31 157 VAL A N 1
ATOM 1258 C CA . VAL A 1 157 ? 23.711 -3.231 -31.840 1.00 88.31 157 VAL A CA 1
ATOM 1259 C C . VAL A 1 157 ? 24.576 -1.981 -32.061 1.00 88.31 157 VAL A C 1
ATOM 1261 O O . VAL A 1 157 ? 24.877 -1.642 -33.204 1.00 88.31 157 VAL A O 1
ATOM 1264 N N . TYR A 1 158 ? 25.013 -1.306 -30.994 1.00 85.62 158 TYR A N 1
ATOM 1265 C CA . TYR A 1 158 ? 25.641 0.025 -31.043 1.00 85.62 158 TYR A CA 1
ATOM 1266 C C . TYR A 1 158 ? 27.114 0.044 -30.605 1.00 85.62 158 TYR A C 1
ATOM 1268 O O . TYR A 1 158 ? 27.614 1.092 -30.191 1.00 85.62 158 TYR A O 1
ATOM 1276 N N . SER A 1 159 ? 27.818 -1.085 -30.711 1.00 73.81 159 SER A N 1
ATOM 1277 C CA . SER A 1 159 ? 29.176 -1.302 -30.184 1.00 73.81 159 SER A CA 1
ATOM 1278 C C . SER A 1 159 ? 30.228 -0.246 -30.572 1.00 73.81 159 SER A C 1
ATOM 1280 O O . SER A 1 159 ? 31.158 -0.052 -29.799 1.00 73.81 159 SER A O 1
ATOM 1282 N N . ASP A 1 160 ? 30.044 0.507 -31.667 1.00 70.50 160 ASP A N 1
ATOM 1283 C CA . ASP A 1 160 ? 30.946 1.589 -32.110 1.00 70.50 160 ASP A CA 1
ATOM 1284 C C . ASP A 1 160 ? 30.209 2.856 -32.617 1.00 70.50 160 ASP A C 1
ATOM 1286 O O . ASP A 1 160 ? 30.724 3.608 -33.451 1.00 70.50 160 ASP A O 1
ATOM 1290 N N . CYS A 1 161 ? 28.984 3.120 -32.144 1.00 74.56 161 CYS A N 1
ATOM 1291 C CA . CYS A 1 161 ? 28.166 4.229 -32.653 1.00 74.56 161 CYS A CA 1
ATOM 1292 C C . CYS A 1 161 ? 28.171 5.464 -31.733 1.00 74.56 161 CYS A C 1
ATOM 1294 O O . CYS A 1 161 ? 27.976 5.358 -30.522 1.00 74.56 161 CYS A O 1
ATOM 1296 N N . GLN A 1 162 ? 28.290 6.672 -32.305 1.00 79.38 162 GLN A N 1
ATOM 1297 C CA . GLN A 1 162 ? 28.119 7.927 -31.5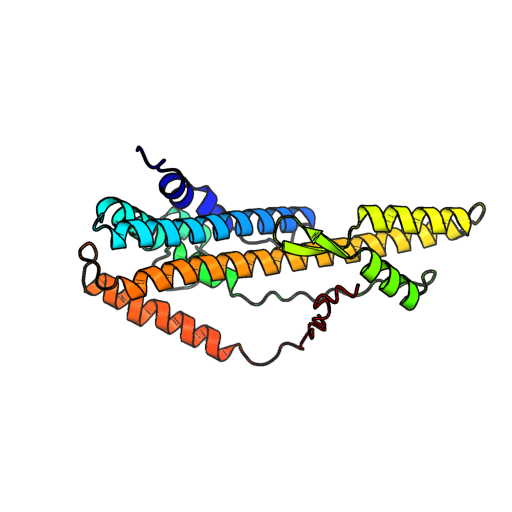49 1.00 79.38 162 GLN A CA 1
ATOM 1298 C C . GLN A 1 162 ? 26.702 8.077 -30.967 1.00 79.38 162 GLN A C 1
ATOM 1300 O O . GLN A 1 162 ? 26.513 8.792 -29.979 1.00 79.38 162 GLN A O 1
ATOM 1305 N N . GLU A 1 163 ? 25.728 7.368 -31.540 1.00 83.31 163 GLU A N 1
ATOM 1306 C CA . GLU A 1 163 ? 24.326 7.379 -31.120 1.00 83.31 163 GLU 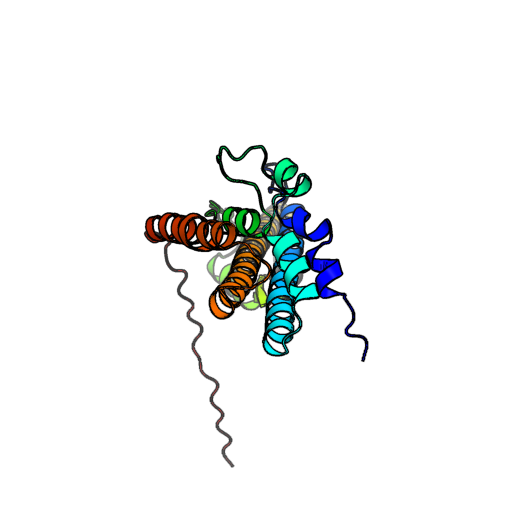A CA 1
ATOM 1307 C C . GLU A 1 163 ? 24.077 6.658 -29.791 1.00 83.31 163 GLU A C 1
ATOM 1309 O O . GLU A 1 163 ? 23.051 6.901 -29.157 1.00 83.31 163 GLU A O 1
ATOM 1314 N N . ILE A 1 164 ? 25.033 5.854 -29.301 1.00 88.06 164 ILE A N 1
ATOM 1315 C CA . ILE A 1 164 ? 24.889 5.092 -28.049 1.00 88.06 164 ILE A CA 1
ATOM 1316 C C . ILE A 1 164 ? 24.505 5.983 -26.860 1.00 88.06 164 ILE A C 1
ATOM 1318 O O . ILE A 1 164 ? 23.764 5.560 -25.979 1.00 88.06 164 ILE A O 1
ATOM 1322 N N . LYS A 1 165 ? 24.951 7.247 -26.856 1.00 88.25 165 LYS A N 1
ATOM 1323 C CA . LYS A 1 165 ? 24.613 8.224 -25.812 1.00 88.25 165 LYS A CA 1
ATOM 1324 C C . LYS A 1 165 ? 23.130 8.601 -25.811 1.00 88.25 165 LYS A C 1
ATOM 1326 O O . LYS A 1 165 ? 22.588 8.860 -24.744 1.00 88.25 165 LYS A O 1
ATOM 1331 N N . TYR A 1 166 ? 22.486 8.668 -26.976 1.00 90.88 166 TYR A N 1
ATOM 1332 C CA . TYR A 1 166 ? 21.055 8.972 -27.076 1.00 90.88 166 TYR A CA 1
ATOM 1333 C C . TYR A 1 166 ? 20.219 7.751 -26.693 1.00 90.88 166 TYR A C 1
ATOM 1335 O O . TYR A 1 166 ? 19.299 7.876 -25.893 1.00 90.88 166 TYR A O 1
ATOM 1343 N N . VAL A 1 167 ? 20.618 6.561 -27.149 1.00 91.94 167 VAL A N 1
ATOM 1344 C CA . VAL A 1 167 ? 19.953 5.300 -26.782 1.00 91.94 167 VAL A CA 1
ATOM 1345 C C . VAL A 1 167 ? 20.066 5.020 -25.278 1.00 91.94 167 VAL A C 1
ATOM 1347 O O . VAL A 1 167 ? 19.111 4.565 -24.658 1.00 91.94 167 VAL A O 1
ATOM 1350 N N . GLN A 1 168 ? 21.205 5.341 -24.651 1.00 92.00 168 GLN A N 1
ATOM 1351 C CA . GLN A 1 168 ? 21.366 5.238 -23.195 1.00 92.00 168 GLN A CA 1
ATOM 1352 C C . GLN A 1 168 ? 20.418 6.166 -22.427 1.00 92.00 168 GLN A C 1
ATOM 1354 O O . GLN A 1 168 ? 19.892 5.756 -21.397 1.00 92.00 168 GLN A O 1
ATOM 1359 N N . LYS A 1 169 ? 20.153 7.376 -22.934 1.00 92.69 169 LYS A N 1
ATOM 1360 C CA . LYS A 1 169 ? 19.159 8.276 -22.330 1.00 92.69 169 LYS A CA 1
ATOM 1361 C C . LYS A 1 169 ? 17.739 7.739 -22.469 1.00 92.69 169 LYS A C 1
ATOM 1363 O O . LYS A 1 169 ? 16.968 7.823 -21.522 1.00 92.69 169 LYS A O 1
ATOM 1368 N N . GLU A 1 170 ? 17.397 7.167 -23.622 1.00 94.50 170 GLU A N 1
ATOM 1369 C CA . GLU A 1 170 ? 16.094 6.514 -23.797 1.00 94.50 170 GLU A CA 1
ATOM 1370 C C . GLU A 1 170 ? 15.942 5.301 -22.871 1.00 94.50 170 GLU A C 1
ATOM 1372 O O . GLU A 1 170 ? 14.888 5.126 -22.269 1.00 94.50 170 GLU A O 1
ATOM 1377 N N . LEU A 1 171 ? 17.003 4.504 -22.686 1.00 94.75 171 LEU A N 1
ATOM 1378 C CA . LEU A 1 171 ? 17.022 3.424 -21.698 1.00 94.75 171 LEU A CA 1
ATOM 1379 C C . LEU A 1 171 ? 16.733 3.962 -20.291 1.00 94.75 171 LEU A C 1
ATOM 1381 O O . LEU A 1 171 ? 15.907 3.394 -19.585 1.00 94.75 171 LEU A O 1
ATOM 1385 N N . GLU A 1 172 ? 17.408 5.033 -19.876 1.00 95.12 172 GLU A N 1
ATOM 1386 C CA . GLU A 1 172 ? 17.178 5.658 -18.568 1.00 95.12 172 GLU A CA 1
ATOM 1387 C C . GLU A 1 172 ? 15.719 6.107 -18.410 1.00 95.12 172 GLU A C 1
ATOM 1389 O O . GLU A 1 172 ? 15.097 5.749 -17.412 1.00 95.12 172 GLU A O 1
ATOM 1394 N N . ALA A 1 173 ? 15.144 6.764 -19.422 1.00 94.38 173 ALA A N 1
ATOM 1395 C CA . ALA A 1 173 ? 13.743 7.190 -19.418 1.00 94.38 173 ALA A CA 1
ATOM 1396 C C . ALA A 1 173 ? 12.757 6.007 -19.332 1.00 94.38 173 ALA A C 1
ATOM 1398 O O . ALA A 1 173 ? 11.755 6.075 -18.620 1.00 94.38 173 ALA A O 1
ATOM 1399 N N . VAL A 1 174 ? 13.047 4.893 -20.013 1.00 95.25 174 VAL A N 1
ATOM 1400 C CA . VAL A 1 174 ? 12.251 3.657 -19.915 1.00 95.25 174 VAL A CA 1
ATOM 1401 C C . VAL A 1 174 ? 12.306 3.069 -18.504 1.00 95.25 174 VAL A C 1
ATOM 1403 O O . VAL A 1 174 ? 11.277 2.674 -17.954 1.00 95.25 174 VAL A O 1
ATOM 1406 N N . LEU A 1 175 ? 13.496 3.001 -17.900 1.00 95.56 175 LEU A N 1
ATOM 1407 C CA . LEU A 1 175 ? 13.657 2.462 -16.547 1.00 95.56 175 LEU A CA 1
ATOM 1408 C C . LEU A 1 175 ? 12.986 3.357 -15.499 1.00 95.56 175 LEU A C 1
ATOM 1410 O O . LEU A 1 175 ? 12.365 2.833 -14.572 1.00 95.56 175 LEU A O 1
ATOM 1414 N N . GLU A 1 176 ? 13.081 4.676 -15.662 1.00 93.44 176 GLU A N 1
ATOM 1415 C CA . GLU A 1 176 ? 12.399 5.667 -14.829 1.00 93.44 176 GLU A CA 1
ATOM 1416 C C . GLU A 1 176 ? 10.881 5.475 -14.904 1.00 93.44 176 GLU A C 1
ATOM 1418 O O . GLU A 1 176 ? 10.258 5.211 -13.874 1.00 93.44 176 GLU A O 1
ATOM 1423 N N . TYR A 1 177 ? 10.318 5.423 -16.115 1.00 92.81 177 TYR A N 1
ATOM 1424 C CA . TYR A 1 177 ? 8.898 5.147 -16.348 1.00 92.81 177 TYR A CA 1
ATOM 1425 C C . TYR A 1 177 ? 8.421 3.858 -15.656 1.00 92.81 177 TYR A C 1
ATOM 1427 O O . TYR A 1 177 ? 7.435 3.864 -14.915 1.00 92.81 177 TYR A O 1
ATOM 1435 N N . CYS A 1 178 ? 9.140 2.741 -15.823 1.00 93.31 178 CYS A N 1
ATOM 1436 C CA . CYS A 1 178 ? 8.789 1.484 -15.155 1.00 93.31 178 CYS A CA 1
ATOM 1437 C C . CYS A 1 178 ? 8.888 1.583 -13.623 1.00 93.31 178 CYS A C 1
ATOM 1439 O O . CYS A 1 178 ? 8.077 0.986 -12.909 1.00 93.31 178 CYS A O 1
ATOM 1441 N N . SER A 1 179 ? 9.877 2.317 -13.106 1.00 92.50 179 SER A N 1
ATOM 1442 C CA . SER A 1 179 ? 10.054 2.511 -11.666 1.00 92.50 179 SER A CA 1
ATOM 1443 C C . SER A 1 179 ? 8.922 3.339 -11.050 1.00 92.50 179 SER A C 1
ATOM 1445 O O . SER A 1 179 ? 8.435 2.996 -9.970 1.00 92.50 179 SER A O 1
ATOM 1447 N N . GLU A 1 180 ? 8.440 4.356 -11.765 1.00 90.69 180 GLU A N 1
ATOM 1448 C CA . GLU A 1 180 ? 7.309 5.186 -11.353 1.00 90.69 180 GLU A CA 1
ATOM 1449 C C . GLU A 1 180 ? 5.994 4.404 -11.379 1.00 90.69 180 GLU A C 1
ATOM 1451 O O . GLU A 1 180 ? 5.239 4.443 -10.403 1.00 90.69 180 GLU A O 1
ATOM 1456 N N . ILE A 1 181 ? 5.750 3.590 -12.417 1.00 90.50 181 ILE A N 1
ATOM 1457 C CA . ILE A 1 181 ? 4.605 2.663 -12.421 1.00 90.50 181 ILE A CA 1
ATOM 1458 C C . ILE A 1 181 ? 4.658 1.742 -11.204 1.00 90.50 181 ILE A C 1
ATOM 1460 O O . ILE A 1 181 ? 3.660 1.580 -10.500 1.00 90.50 181 ILE A O 1
ATOM 1464 N N . ASN A 1 182 ? 5.816 1.143 -10.932 1.00 92.00 182 ASN A N 1
ATOM 1465 C CA . ASN A 1 182 ? 5.973 0.231 -9.806 1.00 92.00 182 ASN A CA 1
ATOM 1466 C C . ASN A 1 182 ? 5.672 0.906 -8.462 1.00 92.00 182 ASN A C 1
ATOM 1468 O O . ASN A 1 182 ? 5.038 0.280 -7.607 1.00 92.00 182 ASN A O 1
ATOM 1472 N N . ALA A 1 183 ? 6.112 2.153 -8.268 1.00 88.69 183 ALA A N 1
ATOM 1473 C CA . ALA A 1 183 ? 5.802 2.929 -7.071 1.00 88.69 183 ALA A CA 1
ATOM 1474 C C . ALA A 1 183 ? 4.303 3.233 -6.964 1.00 88.69 183 ALA A C 1
ATOM 1476 O O . ALA A 1 183 ? 3.725 3.045 -5.892 1.00 88.69 183 ALA A O 1
ATOM 1477 N N . ASN A 1 184 ? 3.655 3.592 -8.074 1.00 88.06 184 ASN A N 1
ATOM 1478 C CA . ASN A 1 184 ? 2.213 3.837 -8.119 1.00 88.06 184 ASN A CA 1
ATOM 1479 C C . ASN A 1 184 ? 1.409 2.582 -7.755 1.00 88.06 184 ASN A C 1
ATOM 1481 O O . ASN A 1 184 ? 0.549 2.638 -6.874 1.00 88.06 184 ASN A O 1
ATOM 1485 N N . LEU A 1 185 ? 1.741 1.432 -8.351 1.00 89.19 185 LEU A N 1
ATOM 1486 C CA . LEU A 1 185 ? 1.096 0.147 -8.058 1.00 89.19 185 LEU A CA 1
ATOM 1487 C C . LEU A 1 185 ? 1.284 -0.273 -6.593 1.00 89.19 185 LEU A C 1
ATOM 1489 O O . LEU A 1 185 ? 0.343 -0.745 -5.949 1.00 89.19 185 LEU A O 1
ATOM 1493 N N . LEU A 1 186 ? 2.485 -0.079 -6.034 1.00 90.44 186 LEU A N 1
ATOM 1494 C CA . LEU A 1 186 ? 2.730 -0.304 -4.605 1.00 90.44 186 LEU A CA 1
ATOM 1495 C C . LEU A 1 186 ? 1.864 0.602 -3.750 1.00 90.44 186 LEU A C 1
ATOM 1497 O O . LEU A 1 186 ? 1.250 0.139 -2.788 1.00 90.44 186 LEU A O 1
ATOM 1501 N N . SER A 1 187 ? 1.826 1.882 -4.093 1.00 88.94 187 SER A N 1
ATOM 1502 C CA . SER A 1 187 ? 1.094 2.875 -3.333 1.00 88.94 187 SER A CA 1
ATOM 1503 C C . SER A 1 187 ? -0.401 2.548 -3.331 1.00 88.94 187 SER A C 1
ATOM 1505 O O . SER A 1 187 ? -1.021 2.511 -2.262 1.00 88.94 187 SER A O 1
ATOM 1507 N N . GLU A 1 188 ? -0.990 2.242 -4.489 1.00 88.56 188 GLU A N 1
ATOM 1508 C CA . GLU A 1 188 ? -2.389 1.813 -4.612 1.00 88.56 188 GLU A CA 1
ATOM 1509 C C . GLU A 1 188 ? -2.664 0.538 -3.805 1.00 88.56 188 GLU A C 1
ATOM 1511 O O . GLU A 1 188 ? -3.594 0.489 -2.992 1.00 88.56 188 GLU A O 1
ATOM 1516 N N . SER A 1 189 ? -1.816 -0.483 -3.956 1.00 90.38 189 SER A N 1
ATOM 1517 C CA . SER A 1 189 ? -1.960 -1.718 -3.191 1.00 90.38 189 SER A CA 1
ATOM 1518 C C . SER A 1 189 ? -1.856 -1.484 -1.682 1.00 90.38 189 SER A C 1
ATOM 1520 O O . SER A 1 189 ? -2.519 -2.192 -0.917 1.00 90.38 189 SER A O 1
ATOM 1522 N N . ALA A 1 190 ? -1.041 -0.528 -1.236 1.00 91.56 190 ALA A N 1
ATOM 1523 C CA . ALA A 1 190 ? -0.912 -0.178 0.170 1.00 91.56 190 ALA A CA 1
ATOM 1524 C C . ALA A 1 190 ? -2.193 0.464 0.718 1.00 91.56 190 ALA A C 1
ATOM 1526 O O . ALA A 1 190 ? -2.663 0.063 1.785 1.00 91.56 190 ALA A O 1
ATOM 1527 N N . SER A 1 191 ? -2.801 1.385 -0.035 1.00 91.19 191 SER A N 1
ATOM 1528 C CA . SER A 1 191 ? -4.105 1.969 0.304 1.00 91.19 191 SER A CA 1
ATOM 1529 C C . SER A 1 191 ? -5.190 0.896 0.392 1.00 91.19 191 SER A C 1
ATOM 1531 O O . SER A 1 191 ? -5.881 0.800 1.408 1.00 91.19 191 SER A O 1
ATOM 1533 N N . ASN A 1 192 ? -5.267 0.002 -0.598 1.00 90.81 192 ASN A N 1
ATOM 1534 C CA . ASN A 1 192 ? -6.200 -1.129 -0.580 1.00 90.81 192 ASN A CA 1
ATOM 1535 C C . ASN A 1 192 ? -5.988 -2.036 0.642 1.00 90.81 192 ASN A C 1
ATOM 1537 O O . ASN A 1 192 ? -6.952 -2.531 1.233 1.00 90.81 192 ASN A O 1
ATOM 1541 N N . ARG A 1 193 ? -4.733 -2.231 1.069 1.00 93.19 193 ARG A N 1
ATOM 1542 C CA . ARG A 1 193 ? -4.411 -3.026 2.260 1.00 93.19 193 ARG A CA 1
ATOM 1543 C C . ARG A 1 193 ? -4.890 -2.356 3.549 1.00 93.19 193 ARG A C 1
ATOM 1545 O O . ARG A 1 193 ? -5.435 -3.058 4.400 1.00 93.19 193 ARG A O 1
ATOM 1552 N N . ILE A 1 194 ? -4.733 -1.036 3.683 1.00 94.12 194 ILE A N 1
ATOM 1553 C CA . ILE A 1 194 ? -5.272 -0.277 4.823 1.00 94.12 194 ILE A CA 1
ATOM 1554 C C . ILE A 1 194 ? -6.796 -0.353 4.841 1.00 94.12 194 ILE A C 1
ATOM 1556 O O . ILE A 1 194 ? -7.359 -0.738 5.862 1.00 94.12 194 ILE A O 1
ATOM 1560 N N . VAL A 1 195 ? -7.458 -0.056 3.715 1.00 92.12 195 VAL A N 1
ATOM 1561 C CA . VAL A 1 195 ? -8.925 -0.124 3.603 1.00 92.12 195 VAL A CA 1
ATOM 1562 C C . VAL A 1 195 ? -9.415 -1.506 4.023 1.00 92.12 195 VAL A C 1
ATOM 1564 O O . VAL A 1 195 ? -10.271 -1.617 4.894 1.00 92.12 195 VAL A O 1
ATOM 1567 N N . SER A 1 196 ? -8.808 -2.562 3.480 1.00 93.00 196 SER A N 1
ATOM 1568 C CA . SER A 1 196 ? -9.141 -3.942 3.823 1.00 93.00 196 SER A CA 1
ATOM 1569 C C . SER A 1 196 ? -8.976 -4.236 5.323 1.00 93.00 196 SER A C 1
ATOM 1571 O O . SER A 1 196 ? -9.866 -4.843 5.920 1.00 93.00 196 SER A O 1
ATOM 1573 N N . GLY A 1 197 ? -7.881 -3.785 5.944 1.00 94.50 197 GLY A N 1
ATOM 1574 C CA . GLY A 1 197 ? -7.639 -3.955 7.381 1.00 94.50 197 GLY A CA 1
ATOM 1575 C C . GLY A 1 197 ? -8.639 -3.186 8.251 1.00 94.50 197 GLY A C 1
ATOM 1576 O O . GLY A 1 197 ? -9.197 -3.747 9.195 1.00 94.50 197 GLY A O 1
ATOM 1577 N N . CYS A 1 198 ? -8.935 -1.931 7.902 1.00 93.50 198 CYS A N 1
ATOM 1578 C CA . CYS A 1 198 ? -9.956 -1.132 8.580 1.00 93.50 198 CYS A CA 1
ATOM 1579 C C . CYS A 1 198 ? -11.346 -1.772 8.452 1.00 93.50 198 CYS A C 1
ATOM 1581 O O . CYS A 1 198 ? -12.071 -1.879 9.440 1.00 93.50 198 CYS A O 1
ATOM 1583 N N . THR A 1 199 ? -11.721 -2.247 7.261 1.00 91.19 199 THR A N 1
ATOM 1584 C CA . THR A 1 199 ? -13.003 -2.928 7.036 1.00 91.19 199 THR A CA 1
ATOM 1585 C C . THR A 1 199 ? -13.099 -4.237 7.818 1.00 91.19 199 THR A C 1
ATOM 1587 O O . THR A 1 199 ? -14.160 -4.536 8.360 1.00 91.19 199 THR A O 1
ATOM 1590 N N . ALA A 1 200 ? -12.011 -5.004 7.938 1.00 94.25 200 ALA A N 1
ATOM 1591 C CA . ALA A 1 200 ? -11.995 -6.208 8.766 1.00 94.25 200 ALA A CA 1
ATOM 1592 C C . ALA A 1 200 ? -12.294 -5.889 10.240 1.00 94.25 200 ALA A C 1
ATOM 1594 O O . ALA A 1 200 ? -13.115 -6.569 10.856 1.00 94.25 200 ALA A O 1
ATOM 1595 N N . LEU A 1 201 ? -11.699 -4.823 10.783 1.00 92.81 201 LEU A N 1
ATOM 1596 C CA . LEU A 1 201 ? -12.001 -4.344 12.135 1.00 92.81 201 LEU A CA 1
ATOM 1597 C C . LEU A 1 201 ? -13.463 -3.909 12.270 1.00 92.81 201 LEU A C 1
ATOM 1599 O O . LEU A 1 201 ? -14.145 -4.369 13.182 1.00 92.81 201 LEU A O 1
ATOM 1603 N N . LEU A 1 202 ? -13.974 -3.101 11.336 1.00 89.75 202 LEU A N 1
ATOM 1604 C CA . LEU A 1 202 ? -15.376 -2.667 11.343 1.00 89.75 202 LEU A CA 1
ATOM 1605 C C . LEU A 1 202 ? -16.357 -3.849 11.273 1.00 89.75 202 LEU A C 1
ATOM 1607 O O . LEU A 1 202 ? -17.377 -3.832 11.957 1.00 89.75 202 LEU A O 1
ATOM 1611 N N . ASN A 1 203 ? -16.042 -4.897 10.510 1.00 89.50 203 ASN A N 1
ATOM 1612 C CA . ASN A 1 203 ? -16.851 -6.117 10.458 1.00 89.50 203 ASN A CA 1
ATOM 1613 C C . ASN A 1 203 ? -16.853 -6.865 11.795 1.00 89.50 203 ASN A C 1
ATOM 1615 O O . ASN A 1 203 ? -17.891 -7.344 12.239 1.00 89.50 203 ASN A O 1
ATOM 1619 N N . VAL A 1 204 ? -15.703 -6.962 12.463 1.00 90.81 204 VAL A N 1
ATOM 1620 C CA . VAL A 1 204 ? -15.644 -7.550 13.808 1.00 90.81 204 VAL A CA 1
ATOM 1621 C C . VAL A 1 204 ? -16.478 -6.713 14.771 1.00 90.81 204 VAL A C 1
ATOM 1623 O O . VAL A 1 204 ? -17.277 -7.254 15.532 1.00 90.81 204 VAL A O 1
ATOM 1626 N N . PHE A 1 205 ? -16.358 -5.391 14.700 1.00 87.00 205 PHE A N 1
ATOM 1627 C CA . PHE A 1 205 ? -17.109 -4.498 15.569 1.00 87.00 205 PHE A CA 1
ATOM 1628 C C . PHE A 1 205 ? -18.618 -4.678 15.361 1.00 87.00 205 PHE A C 1
ATOM 1630 O O . PHE A 1 205 ? -19.357 -4.693 16.342 1.00 87.00 205 PHE A O 1
ATOM 1637 N N . SER A 1 206 ? -19.076 -4.869 14.119 1.00 84.94 206 SER A N 1
ATOM 1638 C CA . SER A 1 206 ? -20.507 -4.958 13.805 1.00 84.94 206 SER A CA 1
ATOM 1639 C C . SER A 1 206 ? -21.110 -6.280 14.258 1.00 84.94 206 SER A C 1
ATOM 1641 O O . SER A 1 206 ? -22.235 -6.300 14.751 1.00 84.94 206 SER A O 1
ATOM 1643 N N . VAL A 1 207 ? -20.348 -7.371 14.156 1.00 88.31 207 VAL A N 1
ATOM 1644 C CA . VAL A 1 207 ? -20.770 -8.705 14.606 1.00 88.31 207 VAL A CA 1
ATOM 1645 C C . VAL A 1 207 ? -20.910 -8.773 16.126 1.00 88.31 207 VAL A C 1
ATOM 1647 O O . VAL A 1 207 ? -21.829 -9.419 16.625 1.00 88.31 207 VAL A O 1
ATOM 1650 N N . PHE A 1 208 ? -20.014 -8.119 16.866 1.00 87.69 208 PHE A N 1
ATOM 1651 C CA . PHE A 1 208 ? -20.006 -8.172 18.330 1.00 87.69 208 PHE A CA 1
ATOM 1652 C C . PHE A 1 208 ? -20.727 -6.992 18.999 1.00 87.69 208 PHE A C 1
ATOM 1654 O O . PHE A 1 208 ? -20.764 -6.925 20.228 1.00 87.69 208 PHE A O 1
ATOM 1661 N N . ALA A 1 209 ? -21.311 -6.070 18.228 1.00 83.12 209 ALA A N 1
ATOM 1662 C CA . ALA A 1 209 ? -22.105 -4.980 18.776 1.00 83.12 209 ALA A CA 1
ATOM 1663 C C . ALA A 1 209 ? -23.498 -5.465 19.255 1.00 83.12 209 ALA A C 1
ATOM 1665 O O . ALA A 1 209 ? -24.150 -6.242 18.558 1.00 83.12 209 ALA A O 1
ATOM 1666 N N . PRO A 1 210 ? -24.009 -4.963 20.397 1.00 81.06 210 PRO A N 1
ATOM 1667 C CA . PRO A 1 210 ? -23.351 -4.017 21.284 1.00 81.06 210 PRO A CA 1
ATOM 1668 C C . PRO A 1 210 ? -22.355 -4.685 22.242 1.00 81.06 210 PRO A C 1
ATOM 1670 O O . PRO A 1 210 ? -22.658 -5.699 22.866 1.00 81.06 210 PRO A O 1
ATOM 1673 N N . VAL A 1 211 ? -21.187 -4.066 22.431 1.00 79.62 211 VAL A N 1
ATOM 1674 C CA . VAL A 1 211 ? -20.185 -4.540 23.403 1.00 79.62 211 VAL A CA 1
ATOM 1675 C C . VAL A 1 211 ? -20.383 -3.876 24.766 1.00 79.62 211 VAL A C 1
ATOM 1677 O O . VAL A 1 211 ? -20.661 -2.682 24.856 1.00 79.62 211 VAL A O 1
ATOM 1680 N N . HIS A 1 212 ? -20.206 -4.631 25.851 1.00 79.31 212 HIS A N 1
ATOM 1681 C CA . HIS A 1 212 ? -20.490 -4.153 27.214 1.00 79.31 212 HIS A CA 1
ATOM 1682 C C . HIS A 1 212 ? -19.556 -3.041 27.716 1.00 79.31 212 HIS A C 1
ATOM 1684 O O . HIS A 1 212 ? -19.901 -2.334 28.658 1.00 79.31 212 HIS A O 1
ATOM 1690 N N . PHE A 1 213 ? -18.378 -2.891 27.110 1.00 82.62 213 PHE A N 1
ATOM 1691 C CA . PHE A 1 213 ? -17.356 -1.933 27.539 1.00 82.62 213 PHE A CA 1
ATOM 1692 C C . PHE A 1 213 ? -17.445 -0.562 26.845 1.00 82.62 213 PHE A C 1
ATOM 1694 O O . PHE A 1 213 ? -16.678 0.336 27.188 1.00 82.62 213 PHE A O 1
ATOM 1701 N N . PHE A 1 214 ? -18.393 -0.359 25.921 1.00 79.44 214 PHE A N 1
ATOM 1702 C CA . PHE A 1 214 ? -18.719 0.969 25.394 1.00 79.44 214 PHE A CA 1
ATOM 1703 C C . PHE A 1 214 ? -20.101 1.427 25.834 1.00 79.44 214 PHE A C 1
ATOM 1705 O O . PHE A 1 214 ? -21.053 0.651 25.865 1.00 79.44 214 PHE A O 1
ATOM 1712 N N . SER A 1 215 ? -20.240 2.728 26.093 1.00 78.88 215 SER A N 1
ATOM 1713 C CA . SER A 1 215 ? -21.554 3.321 26.327 1.00 78.88 215 SER A CA 1
ATOM 1714 C C . SER A 1 215 ? -22.418 3.228 25.066 1.00 78.88 215 SER A C 1
ATOM 1716 O O . SER A 1 215 ? -21.916 3.342 23.946 1.00 78.88 215 SER A O 1
ATOM 1718 N N . ASN A 1 216 ? -23.734 3.077 25.236 1.00 77.69 216 ASN A N 1
ATOM 1719 C CA . ASN A 1 216 ? -24.674 3.052 24.109 1.00 77.69 216 ASN A CA 1
ATOM 1720 C C . ASN A 1 216 ? -24.549 4.305 23.225 1.00 77.69 216 ASN A C 1
ATOM 1722 O O . ASN A 1 216 ? -24.688 4.210 22.012 1.00 77.69 216 ASN A O 1
ATOM 1726 N N . ASN A 1 217 ? -24.221 5.458 23.817 1.00 76.69 217 ASN A N 1
ATOM 1727 C CA . ASN A 1 217 ? -23.990 6.701 23.081 1.00 76.69 217 ASN A CA 1
ATOM 1728 C C . ASN A 1 217 ? -22.747 6.619 22.185 1.00 76.69 217 ASN A C 1
ATOM 1730 O O . ASN A 1 217 ? -22.818 7.014 21.026 1.00 76.69 217 ASN A O 1
ATOM 1734 N N . MET A 1 218 ? -21.632 6.074 22.686 1.00 73.56 218 MET A N 1
ATOM 1735 C CA . MET A 1 218 ? -20.414 5.879 21.887 1.00 73.56 218 MET A CA 1
ATOM 1736 C C . MET A 1 218 ? -20.688 4.940 20.708 1.00 73.56 218 MET A C 1
ATOM 1738 O O . MET A 1 218 ? -20.328 5.235 19.573 1.00 73.56 218 MET A O 1
ATOM 1742 N N . GLN A 1 219 ? -21.389 3.835 20.968 1.00 75.75 219 GLN A N 1
ATOM 1743 C CA . GLN A 1 219 ? -21.740 2.861 19.936 1.00 75.75 219 GLN A CA 1
ATOM 1744 C C . GLN A 1 219 ? -22.686 3.471 18.894 1.00 75.75 219 GLN A C 1
ATOM 1746 O O . GLN A 1 219 ? -22.479 3.281 17.701 1.00 75.75 219 GLN A O 1
ATOM 1751 N N . TYR A 1 220 ? -23.673 4.266 19.315 1.00 74.44 220 TYR A N 1
ATOM 1752 C CA . TYR A 1 220 ? -24.566 4.987 18.406 1.00 74.44 220 TYR A CA 1
ATOM 1753 C C . TYR A 1 220 ? -23.796 5.944 17.486 1.00 74.44 220 TYR A C 1
ATOM 1755 O O . TYR A 1 220 ? -24.021 5.946 16.278 1.00 74.44 220 TYR A O 1
ATOM 1763 N N . VAL A 1 221 ? -22.870 6.736 18.039 1.00 73.62 221 VAL A N 1
ATOM 1764 C CA . VAL A 1 221 ? -22.046 7.674 17.261 1.00 73.62 221 VAL A CA 1
ATOM 1765 C C . VAL A 1 221 ? -21.188 6.923 16.240 1.00 73.62 221 VAL A C 1
ATOM 1767 O O . VAL A 1 221 ? -21.254 7.232 15.053 1.00 73.62 221 VAL A O 1
ATOM 1770 N N . LEU A 1 222 ? -20.472 5.882 16.669 1.00 71.94 222 LEU A N 1
ATOM 1771 C CA . LEU A 1 222 ? -19.633 5.071 15.785 1.00 71.94 222 LEU A CA 1
ATOM 1772 C C . LEU A 1 222 ? -20.440 4.428 14.642 1.00 71.94 222 LEU A C 1
ATOM 1774 O O . LEU A 1 222 ? -20.057 4.529 13.477 1.00 71.94 222 LEU A O 1
ATOM 1778 N N . TRP A 1 223 ? -21.572 3.790 14.961 1.00 68.00 223 TRP A N 1
ATOM 1779 C CA . TRP A 1 223 ? -22.351 3.014 13.989 1.00 68.00 223 TRP A CA 1
ATOM 1780 C C . TRP A 1 223 ? -23.195 3.865 13.050 1.00 68.00 223 TRP A C 1
ATOM 1782 O O . TRP A 1 223 ? -23.221 3.611 11.848 1.00 68.00 223 TRP A O 1
ATOM 1792 N N . LEU A 1 224 ? -23.915 4.854 13.576 1.00 62.06 224 LEU A N 1
ATOM 1793 C CA . LEU A 1 224 ? -24.884 5.603 12.778 1.00 62.06 224 LEU A CA 1
ATOM 1794 C C . LEU A 1 224 ? -24.284 6.845 12.141 1.00 62.06 224 LEU A C 1
ATOM 1796 O O . LEU A 1 224 ? -24.711 7.202 11.043 1.00 62.06 224 LEU A O 1
ATOM 1800 N N . ARG A 1 225 ? -23.313 7.495 12.788 1.00 68.31 225 ARG A N 1
ATOM 1801 C CA . ARG A 1 225 ? -22.704 8.714 12.253 1.00 68.31 225 ARG A CA 1
ATOM 1802 C C . ARG A 1 225 ? -21.509 8.374 11.372 1.00 68.31 225 ARG A C 1
ATOM 1804 O O . ARG A 1 225 ? -21.537 8.691 10.186 1.00 68.31 225 ARG A O 1
ATOM 1811 N N . ASP A 1 226 ? -20.499 7.713 11.924 1.00 68.38 226 ASP A N 1
ATOM 1812 C CA . ASP A 1 226 ? -19.188 7.642 11.270 1.00 68.38 226 ASP A CA 1
ATOM 1813 C C . ASP A 1 226 ? -19.194 6.627 10.110 1.00 68.38 226 ASP A C 1
ATOM 1815 O O . ASP A 1 226 ? -18.841 6.967 8.976 1.00 68.38 226 ASP A O 1
ATOM 1819 N N . VAL A 1 227 ? -19.719 5.414 10.332 1.00 69.69 227 VAL A N 1
ATOM 1820 C CA . VAL A 1 227 ? -19.826 4.382 9.278 1.00 69.69 227 VAL A CA 1
ATOM 1821 C C . VAL A 1 227 ? -20.786 4.801 8.149 1.00 69.69 227 VAL A C 1
ATOM 1823 O O . VAL A 1 227 ? -20.458 4.645 6.970 1.00 69.69 227 VAL A O 1
ATOM 1826 N N . SER A 1 228 ? -21.946 5.388 8.469 1.00 64.62 228 SER A N 1
ATOM 1827 C CA . SER A 1 228 ? -22.924 5.830 7.454 1.00 64.62 228 SER A CA 1
ATOM 1828 C C . SER A 1 228 ? -22.416 6.992 6.592 1.00 64.62 228 SER A C 1
ATOM 1830 O O . SER A 1 228 ? -22.681 7.040 5.385 1.00 64.62 228 SER A O 1
ATOM 1832 N N . LYS A 1 229 ? -21.670 7.937 7.179 1.00 67.06 229 LYS A N 1
ATOM 1833 C CA . LYS A 1 229 ? -21.029 9.034 6.434 1.00 67.06 229 LYS A CA 1
ATOM 1834 C C . LYS A 1 229 ? -19.958 8.522 5.468 1.00 67.06 229 LYS A C 1
ATOM 1836 O O . LYS A 1 229 ? -19.882 8.987 4.333 1.00 67.06 229 LYS A O 1
ATOM 1841 N N . LEU A 1 230 ? -19.165 7.533 5.878 1.00 64.31 230 LEU A N 1
ATOM 1842 C CA . LEU A 1 230 ? -18.185 6.887 4.998 1.00 64.31 230 LEU A CA 1
ATOM 1843 C C . LEU A 1 230 ? -18.862 6.160 3.827 1.00 64.31 230 LEU A C 1
ATOM 1845 O O . LEU A 1 230 ? -18.440 6.312 2.679 1.00 64.31 230 LEU A O 1
ATOM 1849 N N . ALA A 1 231 ? -19.958 5.441 4.083 1.00 60.72 231 ALA A N 1
ATOM 1850 C CA . ALA A 1 231 ? -20.728 4.771 3.033 1.00 60.72 231 ALA A CA 1
ATOM 1851 C C . ALA A 1 231 ? -21.318 5.759 2.004 1.00 60.72 231 ALA A C 1
ATOM 1853 O O . ALA A 1 231 ? -21.297 5.502 0.796 1.00 60.72 231 ALA A O 1
ATOM 1854 N N . THR A 1 232 ? -21.802 6.918 2.458 1.00 56.50 232 THR A N 1
ATOM 1855 C CA . THR A 1 232 ? -22.395 7.949 1.584 1.00 56.50 232 THR A CA 1
ATOM 1856 C C . THR A 1 232 ? -21.351 8.750 0.797 1.00 56.50 232 THR A C 1
ATOM 1858 O O . THR A 1 232 ? -21.572 9.035 -0.386 1.00 56.50 232 THR A O 1
ATOM 1861 N N . LYS A 1 233 ? -20.185 9.043 1.390 1.00 57.28 233 LYS A N 1
ATOM 1862 C CA . LYS A 1 233 ? -19.062 9.727 0.713 1.00 57.28 233 LYS A CA 1
ATOM 1863 C C . LYS A 1 233 ? -18.406 8.849 -0.366 1.00 57.28 233 LYS A C 1
ATOM 1865 O O . LYS A 1 233 ? -17.923 9.375 -1.366 1.00 57.28 233 LYS A O 1
ATOM 1870 N N . ASN A 1 234 ? -18.450 7.522 -0.207 1.00 49.28 234 ASN A N 1
ATOM 1871 C CA . ASN A 1 234 ? -17.931 6.568 -1.195 1.00 49.28 234 ASN A CA 1
ATOM 1872 C C . ASN A 1 234 ? -18.938 6.247 -2.314 1.00 49.28 234 ASN A C 1
ATOM 1874 O O . ASN A 1 234 ? -18.540 6.133 -3.471 1.00 49.28 234 ASN A O 1
ATOM 1878 N N . SER A 1 235 ? -20.244 6.188 -2.021 1.00 40.50 235 SER A N 1
ATOM 1879 C CA . SER A 1 235 ? -21.288 5.906 -3.030 1.00 40.50 235 SER A CA 1
ATOM 1880 C C . SER A 1 235 ? -21.430 6.999 -4.102 1.00 40.50 235 SER A C 1
ATOM 1882 O O . SER A 1 235 ? -21.931 6.740 -5.191 1.00 40.50 235 SER A O 1
ATOM 1884 N N . THR A 1 236 ? -20.965 8.219 -3.826 1.00 34.94 236 THR A N 1
ATOM 1885 C CA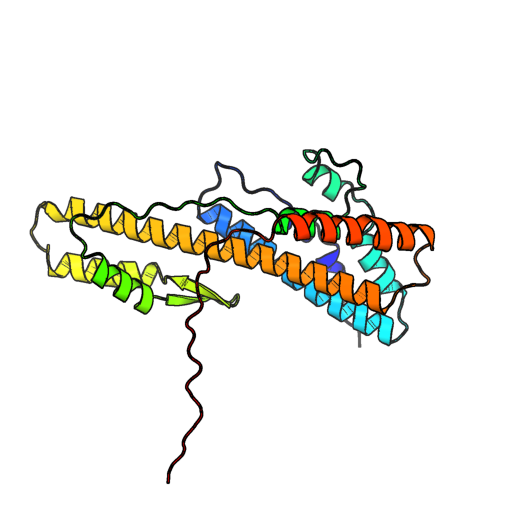 . THR A 1 236 ? -20.992 9.357 -4.764 1.00 34.94 236 THR A CA 1
ATOM 1886 C C . THR A 1 236 ? -19.767 9.439 -5.683 1.00 34.94 236 THR A C 1
ATOM 1888 O O . THR A 1 236 ? -19.771 10.239 -6.616 1.00 34.94 236 THR A O 1
ATOM 1891 N N . LYS A 1 237 ? -18.737 8.603 -5.472 1.00 39.84 237 LYS A N 1
ATOM 1892 C CA . LYS A 1 237 ? -17.493 8.599 -6.269 1.00 39.84 237 LYS A CA 1
ATOM 1893 C C . LYS A 1 237 ? -17.365 7.417 -7.242 1.00 39.84 237 LYS A C 1
ATOM 1895 O O . LYS A 1 237 ? -16.441 7.402 -8.049 1.00 39.84 237 LYS A O 1
ATOM 1900 N N . VAL A 1 238 ? -18.292 6.454 -7.225 1.00 30.14 238 VAL A N 1
ATOM 1901 C CA . VAL A 1 238 ? -18.294 5.290 -8.136 1.00 30.14 238 VAL A CA 1
ATOM 1902 C C . VAL A 1 238 ? -18.928 5.656 -9.480 1.00 30.14 238 VAL A C 1
ATOM 1904 O O . VAL A 1 238 ? -19.948 5.100 -9.856 1.00 30.14 238 VAL A O 1
ATOM 1907 N N . LEU A 1 239 ? -18.367 6.617 -10.210 1.00 30.41 239 LEU A N 1
ATOM 1908 C CA . LEU A 1 239 ? -18.662 6.798 -11.634 1.00 30.41 239 LEU A CA 1
ATOM 1909 C C . LEU A 1 239 ? -17.441 7.444 -12.297 1.00 30.41 239 LEU A C 1
ATOM 1911 O O . LEU A 1 239 ? -17.193 8.634 -12.118 1.00 30.41 239 LEU A O 1
ATOM 1915 N N . LYS A 1 240 ? -16.763 6.629 -13.119 1.00 32.5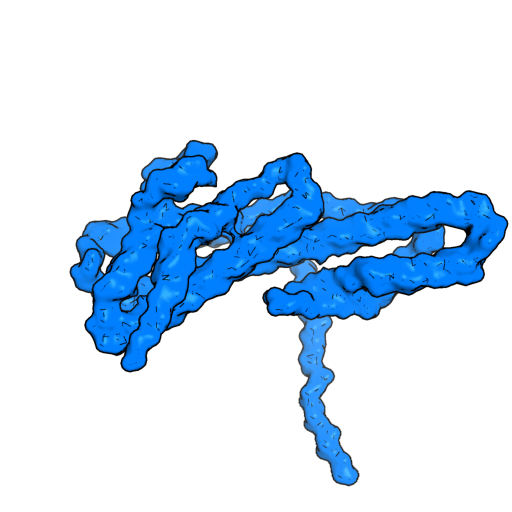0 240 LYS A N 1
ATOM 1916 C CA . LYS A 1 240 ? -15.611 6.902 -14.003 1.00 32.50 240 LYS A CA 1
ATOM 1917 C C . LYS A 1 240 ? -14.232 6.557 -13.425 1.00 32.50 240 LYS A C 1
ATOM 1919 O O . LYS A 1 240 ? -13.491 7.425 -12.992 1.00 32.50 240 LYS A O 1
ATOM 1924 N N . HIS A 1 241 ? -13.854 5.290 -13.579 1.00 27.23 241 HIS A N 1
ATOM 1925 C CA . HIS A 1 241 ? -12.496 4.934 -13.994 1.00 27.23 241 HIS A CA 1
ATOM 1926 C C . HIS A 1 241 ? -12.591 4.052 -15.248 1.00 27.23 241 HIS A C 1
ATOM 1928 O O . HIS A 1 241 ? -13.504 3.225 -15.323 1.00 27.23 241 HIS A O 1
ATOM 1934 N N . PRO A 1 242 ? -11.706 4.233 -16.243 1.00 29.25 242 PRO A N 1
ATOM 1935 C CA . PRO A 1 242 ? -11.555 3.278 -17.325 1.00 29.25 242 PRO A CA 1
ATOM 1936 C C . PRO A 1 242 ? -10.970 1.987 -16.749 1.00 29.25 242 PRO A C 1
ATOM 1938 O O . PRO A 1 242 ? -9.991 1.991 -16.006 1.00 29.25 242 PRO A O 1
ATOM 1941 N N . SER A 1 243 ? -11.632 0.885 -17.061 1.00 26.84 243 SER A N 1
ATOM 1942 C CA . SER A 1 243 ? -11.243 -0.475 -16.732 1.00 26.84 243 SER A CA 1
ATOM 1943 C C . SER A 1 243 ? -9.878 -0.820 -17.332 1.00 26.84 243 SER A C 1
ATOM 1945 O O . SER A 1 243 ? -9.750 -0.921 -18.549 1.00 26.84 243 SER A O 1
ATOM 1947 N N . PHE A 1 244 ? -8.884 -1.088 -16.483 1.00 33.22 244 PHE A N 1
ATOM 1948 C CA . PHE A 1 244 ? -7.882 -2.100 -16.811 1.00 33.22 244 PHE A CA 1
ATOM 1949 C C . PHE A 1 244 ? -8.566 -3.455 -16.623 1.00 33.22 244 PHE A C 1
ATOM 1951 O O . PHE A 1 244 ? -8.686 -3.970 -15.510 1.00 33.22 244 PHE A O 1
ATOM 1958 N N . GLU A 1 245 ? -9.122 -3.982 -17.713 1.00 25.89 245 GLU A N 1
ATOM 1959 C CA . GLU A 1 245 ? -9.638 -5.343 -17.737 1.00 25.89 245 GLU A CA 1
ATOM 1960 C C . GLU A 1 245 ? -8.479 -6.309 -17.487 1.00 25.89 245 GLU A C 1
ATOM 1962 O O . GLU A 1 245 ? -7.530 -6.432 -18.256 1.00 25.89 245 GLU A O 1
ATOM 1967 N N . THR A 1 246 ? -8.576 -6.996 -16.359 1.00 30.56 246 THR A N 1
ATOM 1968 C CA . THR A 1 246 ? -7.778 -8.159 -16.009 1.00 30.56 246 THR A CA 1
ATOM 1969 C C . THR A 1 246 ? -8.170 -9.303 -16.941 1.00 30.56 246 THR A C 1
ATOM 1971 O O . THR A 1 246 ? -9.054 -10.098 -16.632 1.00 30.56 246 THR A O 1
ATOM 1974 N N . SER A 1 247 ? -7.494 -9.442 -18.081 1.00 25.45 247 SER A N 1
ATOM 1975 C CA . SER A 1 247 ? -7.509 -10.697 -18.838 1.00 25.45 247 SER A CA 1
ATOM 1976 C C . SER A 1 247 ? -6.531 -11.694 -18.207 1.00 25.45 247 SER A C 1
ATOM 1978 O O . SER A 1 247 ? -5.532 -12.085 -18.807 1.00 25.45 247 SER A O 1
ATOM 1980 N N . VAL A 1 248 ? -6.814 -12.115 -16.972 1.00 28.89 248 VAL A N 1
ATOM 1981 C CA . VAL A 1 248 ? -6.232 -13.340 -16.412 1.00 28.89 248 VAL A CA 1
ATOM 1982 C C . VAL A 1 248 ? -7.166 -14.475 -16.816 1.00 28.89 248 VAL A C 1
ATOM 1984 O O . VAL A 1 248 ? -8.207 -14.694 -16.201 1.00 28.89 248 VAL A O 1
ATOM 1987 N N . SER A 1 249 ? -6.828 -15.166 -17.903 1.00 24.45 249 SER A N 1
ATOM 1988 C CA . SER A 1 249 ? -7.549 -16.369 -18.323 1.00 24.45 249 SER A CA 1
ATOM 1989 C C . SER A 1 249 ? -7.227 -17.524 -17.357 1.00 24.45 249 SER A C 1
ATOM 1991 O O . SER A 1 249 ? -6.045 -17.804 -17.136 1.00 24.45 249 SER A O 1
ATOM 1993 N N . PRO A 1 250 ? -8.219 -18.216 -16.764 1.00 27.67 250 PRO A N 1
ATOM 1994 C CA . PRO A 1 250 ? -7.977 -19.351 -15.887 1.00 27.67 250 PRO A CA 1
ATOM 1995 C C . PRO A 1 250 ? -7.899 -20.629 -16.731 1.00 27.67 250 PRO A C 1
ATOM 1997 O O . PRO A 1 250 ? -8.917 -21.247 -17.021 1.00 27.67 250 PRO A O 1
ATOM 2000 N N . PHE A 1 251 ? -6.700 -21.049 -17.131 1.00 29.08 251 PHE A N 1
ATOM 2001 C CA . PHE A 1 251 ? -6.509 -22.363 -17.754 1.00 29.08 251 PHE A CA 1
ATOM 2002 C C . PHE A 1 251 ? -5.225 -23.025 -17.265 1.00 29.08 251 PHE A C 1
ATOM 2004 O O . PHE A 1 251 ? -4.192 -22.932 -17.909 1.00 29.08 251 PHE A O 1
ATOM 2011 N N . TYR A 1 252 ? -5.322 -23.737 -16.143 1.00 31.41 252 TYR A N 1
ATOM 2012 C CA . TYR A 1 252 ? -4.568 -24.972 -15.906 1.00 31.41 252 TYR A CA 1
ATOM 2013 C C . TYR A 1 252 ? -5.404 -25.893 -15.007 1.00 31.41 252 TYR A C 1
ATOM 2015 O O . TYR A 1 252 ? -5.071 -26.154 -13.855 1.00 31.41 252 TYR A O 1
ATOM 2023 N N . GLU A 1 253 ? -6.511 -26.410 -15.549 1.00 29.25 253 GLU A N 1
ATOM 2024 C CA . GLU A 1 253 ? -7.039 -27.689 -15.078 1.00 29.25 253 GLU A CA 1
ATOM 2025 C C . GLU A 1 253 ? -6.222 -28.815 -15.722 1.00 29.25 253 GLU A C 1
ATOM 2027 O O . GLU A 1 253 ? -6.297 -29.109 -16.912 1.00 29.25 253 GLU A O 1
ATOM 2032 N N . THR A 1 254 ? -5.387 -29.409 -14.876 1.00 33.19 254 THR A N 1
ATOM 2033 C CA . THR A 1 254 ? -4.916 -30.795 -14.897 1.00 33.19 254 THR A CA 1
ATOM 2034 C C . THR A 1 254 ? -5.605 -31.727 -15.901 1.00 33.19 254 THR A C 1
ATOM 2036 O O . THR A 1 254 ? -6.728 -32.175 -15.680 1.00 33.19 254 THR A O 1
ATOM 2039 N N . LYS A 1 255 ? -4.839 -32.198 -16.889 1.00 29.88 255 LYS A N 1
ATOM 2040 C CA . LYS A 1 255 ? -5.015 -33.539 -17.454 1.00 29.88 255 LYS A CA 1
ATOM 2041 C C . LYS A 1 255 ? -3.731 -34.341 -17.281 1.00 29.88 255 LYS A C 1
ATOM 2043 O O . LYS A 1 255 ? -2.774 -34.207 -18.034 1.00 29.88 255 LYS A O 1
ATOM 2048 N N . ARG A 1 256 ? -3.740 -35.192 -16.252 1.00 36.00 256 ARG A N 1
ATOM 2049 C CA . ARG A 1 256 ? -3.008 -36.459 -16.274 1.00 36.00 256 ARG A CA 1
ATOM 2050 C C . ARG A 1 256 ? -3.702 -37.338 -17.307 1.00 36.00 256 ARG A C 1
ATOM 2052 O O . ARG A 1 256 ? -4.851 -37.709 -17.083 1.00 36.00 256 ARG A O 1
ATOM 2059 N N . GLU A 1 257 ? -3.013 -37.709 -18.371 1.00 32.78 257 GLU A N 1
ATOM 2060 C CA . GLU A 1 257 ? -3.376 -38.895 -19.141 1.00 32.78 257 GLU A CA 1
ATOM 2061 C C . GLU A 1 257 ? -2.205 -39.883 -19.108 1.00 32.78 257 GLU A C 1
ATOM 2063 O O . GLU A 1 257 ? -1.040 -39.496 -19.014 1.00 32.78 257 GLU A O 1
ATOM 2068 N N . LYS A 1 258 ? -2.602 -41.151 -18.995 1.00 36.09 258 LYS A N 1
ATOM 2069 C CA . LYS A 1 258 ? -1.792 -42.358 -18.842 1.00 36.09 258 LYS A CA 1
ATOM 2070 C C . LYS A 1 258 ? -1.069 -42.719 -20.130 1.00 36.09 258 LYS A C 1
ATOM 2072 O O . LYS A 1 258 ? -1.632 -42.411 -21.200 1.00 36.09 258 LYS A O 1
#

Sequence (258 aa):
MRSSDIIEKLATSPFVCSALALEDDIDNTYATGIFAVRRMIVGYILHFAAVEISAMLTTGHFTKPEKLYRALLESSEMVAEQTMDENDDEAPNLLFSLLRRSTEPRKYELLYPELVHFDVTKLHELFDACLTVNIYGVAQYDVLYLNRLLRREIEAVYSDCQEIKYVQKELEAVLEYCSEINANLLSESASNRIVSGCTALLNVFSVFAPVHFFSNNMQYVLWLRDVSKLATKNSTKVLKHPSFETSVSPFYETKREK

Secondary structure (DSSP, 8-state):
----THHHHHHTSHHHHTTS-PPPTT--HHHHHHHHHHHHHHHHHHHHHHHHHHHHHHTT--HHHHHHHHHHHSB-HHHHHHHTT----S--BHHHHHHHHHTSPP---PPPP--SSS-HHHHHHHHHHTEEE-TTS-EEE-HHHHHHHHHHHHHHH-TT-TTHHHHHHHHHHHHHHHHHHHHHHHHHHHHHHHHHHHHHHHHHHHHHPSPTTS-HHHHHIIIIIIHHHHHHHHHTT-S-------------------